Protein AF-A0A372G7B7-F1 (afdb_monomer)

InterPro domains:
  IPR000089 Biotin/lipoyl attachment [PF00364] (265-323)
  IPR000089 Biotin/lipoyl attachment [PS50968] (247-324)
  IPR001882 Biotin-binding site [PS00188] (280-297)
  IPR005479 Carbamoyl phosphate synthase, ATP-binding domain [PF02786] (70-183)
  IPR005481 Biotin carboxylase-like, N-terminal domain [PF00289] (1-65)
  IPR011053 Single hybrid motif [SSF51230] (249-323)
  IPR011054 Rudiment single hybrid motif [SSF51246] (176-224)
  IPR011761 ATP-grasp fold [PS50975] (75-271)
  IPR011764 Biotin carboxylation domain [PS50979] (1-228)
  IPR016185 Pre-ATP-grasp domain superfamily [SSF52440] (1-68)
  IPR050856 Biotin-dependent Carboxylase Complex [PTHR18866] (1-176)

pLDDT: mean 81.33, std 15.94, range [33.28, 98.0]

Nearest PDB structures (foldseek):
  2vpq-assembly1_A  TM=9.465E-01  e=2.629E-13  Staphylococcus aureus
  7kct-assembly1_B  TM=9.393E-01  e=2.629E-13  Hydrogenobacter thermophilus
  3ouu-assembly1_A  TM=9.687E-01  e=1.146E-11  Campylobacter jejuni subsp. jejuni NCTC 11168 = ATCC 700819
  8rth-assembly1_A  TM=3.395E-01  e=1.858E-16  Trypanosoma brucei
  8jak-assembly1_F  TM=3.797E-01  e=2.635E-14  Homo sapiens

Sequence (324 aa):
MADEAYALGGAAPADTYLDIGRLLKAAADAGAVHPGYGFLSESAEFAWAVIDQGLLWIGPPPSAIEMLGDKVRARHIAREQGAPLAPGTAAPVPGAAEATAFGREHGPPVAIKAAYGGGGRGLKVARSLDEIPARFESAVREAEAAFGRGECFVERYLDRPRHVETQCLADRHGNVTRETALQRARRALAEFEIAGVATVLPFHRAIVTDPAPTARRSVTAEVDGKRVEVVLHTSADPAPARPRPRRAEPRQTNGDALLYPLQSTVVKVLAEEGATVAAGDTIVVVEAMKMEQPLTAHKPGTISALNAHPGRPVTPGTQICLIQ

Foldseek 3Di:
DDPDDDDLDDDDCVSRLQDLVSVCVVCLVPQADENDDPRCLLPLPSQVVCVVSVHHYDHPHSVVSVQVQQVLSVVVVCVVVVHDDFDKDSFFDPALVVQLVSCVVPPDFKWKADRHDDWQWLIFTDGHSVCSRVRLVVSQVRCCVPPVGRGIIMGHDDPDDDDDDADADDDPPPPGDPVVSLVVQLVCLVPDDDPDFDDCSVVSNCVSPPPQVPDFDWDFDADPNDTDTDTDRDDPDDDPDDDDDDHDDDWDDDVQFTFDAAKWFWAFADDDQQDWFAFFQFGTWTDGRNDTDTRTHNHTAGFHDAPDDGGDIHHGGDGRTGGD

Structure (mmCIF, N/CA/C/O backbone):
data_AF-A0A372G7B7-F1
#
_entry.id   AF-A0A372G7B7-F1
#
loop_
_atom_site.group_PDB
_atom_site.id
_atom_site.type_symbol
_atom_site.label_atom_id
_atom_site.label_alt_id
_atom_site.label_comp_id
_atom_site.label_asym_id
_atom_site.label_entity_id
_atom_site.label_seq_id
_atom_site.pdbx_PDB_ins_code
_atom_site.Cartn_x
_atom_site.Cartn_y
_atom_site.Cartn_z
_atom_site.occupancy
_atom_site.B_iso_or_equiv
_atom_site.auth_seq_id
_atom_site.auth_comp_id
_atom_site.auth_asym_id
_atom_site.auth_atom_id
_atom_site.pdbx_PDB_model_num
ATOM 1 N N . MET A 1 1 ? -6.936 17.169 18.135 1.00 62.41 1 MET A N 1
ATOM 2 C CA . MET A 1 1 ? -6.105 16.583 19.210 1.00 62.41 1 MET A CA 1
ATOM 3 C C . MET A 1 1 ? -6.991 15.666 20.034 1.00 62.41 1 MET A C 1
ATOM 5 O O . MET A 1 1 ? -8.199 15.835 19.941 1.00 62.41 1 MET A O 1
ATOM 9 N N . ALA A 1 2 ? -6.415 14.685 20.730 1.00 87.94 2 ALA A N 1
ATOM 10 C CA . ALA A 1 2 ? -7.172 13.740 21.552 1.00 87.94 2 ALA A CA 1
ATOM 11 C C . ALA A 1 2 ? -7.513 14.346 22.922 1.00 87.94 2 ALA A C 1
ATOM 13 O O . ALA A 1 2 ? -6.770 15.203 23.401 1.00 87.94 2 ALA A O 1
ATOM 14 N N . ASP A 1 3 ? -8.605 13.884 23.528 1.00 93.25 3 ASP A N 1
ATOM 15 C CA . ASP A 1 3 ? -9.010 14.267 24.887 1.00 93.25 3 ASP A CA 1
ATOM 16 C C . ASP A 1 3 ? -8.121 13.604 25.948 1.00 93.25 3 ASP A C 1
ATOM 18 O O . ASP A 1 3 ? -7.754 14.223 26.945 1.00 93.25 3 ASP A O 1
ATOM 22 N N . GLU A 1 4 ? -7.706 12.364 25.683 1.00 93.69 4 GLU A N 1
ATOM 23 C CA . GLU A 1 4 ? -6.809 11.584 26.529 1.00 93.69 4 GLU A CA 1
ATOM 24 C C . GLU A 1 4 ? -5.689 10.951 25.697 1.00 93.69 4 GLU A C 1
ATOM 26 O O . GLU A 1 4 ? -5.855 10.645 24.512 1.00 93.69 4 GLU A O 1
ATOM 31 N N . ALA A 1 5 ? -4.524 10.760 26.318 1.00 93.94 5 ALA A N 1
ATOM 32 C CA . ALA A 1 5 ? -3.351 10.188 25.671 1.00 93.94 5 ALA A CA 1
ATOM 33 C C . ALA A 1 5 ? -2.640 9.207 26.605 1.00 93.94 5 ALA A C 1
ATOM 35 O O . ALA A 1 5 ? -2.317 9.531 27.748 1.00 93.94 5 ALA A O 1
ATOM 36 N N . TYR A 1 6 ? -2.346 8.021 26.078 1.00 93.44 6 TYR A N 1
ATOM 37 C CA . TYR A 1 6 ? -1.758 6.912 26.817 1.00 93.44 6 TYR A CA 1
ATOM 38 C C . TYR A 1 6 ? -0.390 6.574 26.229 1.00 93.44 6 TYR A C 1
ATOM 40 O O . TYR A 1 6 ? -0.250 6.335 25.029 1.00 93.44 6 TYR A O 1
ATOM 48 N N . ALA A 1 7 ? 0.641 6.553 27.072 1.00 94.38 7 ALA A N 1
ATOM 49 C CA . ALA A 1 7 ? 1.976 6.154 26.649 1.00 94.38 7 ALA A CA 1
ATOM 50 C C . ALA A 1 7 ? 2.055 4.624 26.510 1.00 94.38 7 ALA A C 1
ATOM 52 O O . ALA A 1 7 ? 1.850 3.899 27.480 1.00 94.38 7 ALA A O 1
ATOM 53 N N . LEU A 1 8 ? 2.413 4.131 25.319 1.00 92.69 8 LEU A N 1
ATOM 54 C CA . LEU A 1 8 ? 2.578 2.690 25.062 1.00 92.69 8 LEU A CA 1
ATOM 55 C C . LEU A 1 8 ? 3.874 2.116 25.664 1.00 92.69 8 LEU A C 1
ATOM 57 O O . LEU A 1 8 ? 3.968 0.909 25.876 1.00 92.69 8 LEU A O 1
ATOM 61 N N . GLY A 1 9 ? 4.850 2.987 25.951 1.00 87.75 9 GLY A N 1
ATOM 62 C CA . GLY A 1 9 ? 6.161 2.654 26.512 1.00 87.75 9 GLY A CA 1
ATOM 63 C C . GLY A 1 9 ? 7.088 1.976 25.499 1.00 87.75 9 GLY A C 1
ATOM 64 O O . GLY A 1 9 ? 6.855 0.852 25.094 1.00 87.75 9 GLY A O 1
ATOM 65 N N . GLY A 1 10 ? 8.176 2.625 25.100 1.00 89.81 10 GLY A N 1
ATOM 66 C CA . GLY A 1 10 ? 9.099 2.092 24.092 1.00 89.81 10 GLY A CA 1
ATOM 67 C C . GLY A 1 10 ? 9.509 3.164 23.092 1.00 89.81 10 GLY A C 1
ATOM 68 O O . GLY A 1 10 ? 8.969 4.269 23.103 1.00 89.81 10 GLY A O 1
ATOM 69 N N . ALA A 1 11 ? 10.491 2.840 22.253 1.00 84.06 11 ALA A N 1
ATOM 70 C CA . ALA A 1 11 ? 11.059 3.781 21.286 1.00 84.06 11 ALA A CA 1
ATOM 71 C C . ALA A 1 11 ? 10.914 3.317 19.830 1.00 84.06 11 ALA A C 1
ATOM 73 O O . ALA A 1 11 ? 10.918 4.148 18.923 1.00 84.06 11 ALA A O 1
ATOM 74 N N . ALA A 1 12 ? 10.774 2.009 19.592 1.00 77.88 12 ALA A N 1
ATOM 75 C CA . ALA A 1 12 ? 10.622 1.450 18.256 1.00 77.88 12 ALA A CA 1
ATOM 76 C C . ALA A 1 12 ? 9.144 1.163 17.929 1.00 77.88 12 ALA A C 1
ATOM 78 O O . ALA A 1 12 ? 8.371 0.826 18.830 1.00 77.88 12 ALA A O 1
ATOM 79 N N . PRO A 1 13 ? 8.737 1.217 16.644 1.00 79.56 13 PRO A N 1
ATOM 80 C CA . PRO A 1 13 ? 7.398 0.811 16.217 1.00 79.56 13 PRO A CA 1
ATOM 81 C C . PRO A 1 13 ? 7.007 -0.599 16.668 1.00 79.56 13 PRO A C 1
ATOM 83 O O . PRO A 1 13 ? 5.870 -0.798 17.080 1.00 79.56 13 PRO A O 1
ATOM 86 N N . ALA A 1 14 ? 7.955 -1.544 16.635 1.00 80.50 14 ALA A N 1
ATOM 87 C CA . ALA A 1 14 ? 7.752 -2.935 17.049 1.00 80.50 14 ALA A CA 1
ATOM 88 C C . ALA A 1 14 ? 7.284 -3.061 18.507 1.00 80.50 14 ALA A C 1
ATOM 90 O O . ALA A 1 14 ? 6.412 -3.869 18.795 1.00 80.50 14 ALA A O 1
ATOM 91 N N . ASP A 1 15 ? 7.807 -2.211 19.395 1.00 86.19 15 ASP A N 1
ATOM 92 C CA . ASP A 1 15 ? 7.473 -2.216 20.824 1.00 86.19 15 ASP A CA 1
ATOM 93 C C . ASP A 1 15 ? 6.301 -1.276 21.163 1.00 86.19 15 ASP A C 1
ATOM 95 O O . ASP A 1 15 ? 5.966 -1.095 22.335 1.00 86.19 15 ASP A O 1
ATOM 99 N N . THR A 1 16 ? 5.725 -0.603 20.157 1.00 91.69 16 THR A N 1
ATOM 100 C CA . THR A 1 16 ? 4.694 0.432 20.331 1.00 91.69 16 THR A CA 1
ATOM 101 C C . THR A 1 16 ? 3.526 0.234 19.360 1.00 91.69 16 THR A C 1
ATOM 103 O O . THR A 1 16 ? 2.632 -0.557 19.629 1.00 91.69 16 THR A O 1
ATOM 106 N N . TYR A 1 17 ? 3.508 0.939 18.228 1.00 90.25 17 TYR A N 1
ATOM 107 C CA . TYR A 1 17 ? 2.380 0.991 17.290 1.00 90.25 17 TYR A CA 1
ATOM 108 C C . TYR A 1 17 ? 2.172 -0.285 16.455 1.00 90.25 17 TYR A C 1
ATOM 110 O O . TYR A 1 17 ? 1.191 -0.372 15.719 1.00 90.25 17 TYR A O 1
ATOM 118 N N . LEU A 1 18 ? 3.084 -1.257 16.535 1.00 88.88 18 LEU A N 1
ATOM 119 C CA . LEU A 1 18 ? 2.937 -2.592 15.942 1.00 88.88 18 LEU A CA 1
ATOM 120 C C . LEU A 1 18 ? 2.625 -3.676 16.988 1.00 88.88 18 LEU A C 1
ATOM 122 O O . LEU A 1 18 ? 2.435 -4.830 16.613 1.00 88.88 18 LEU A O 1
ATOM 126 N N . ASP A 1 19 ? 2.547 -3.322 18.273 1.00 93.62 19 ASP A N 1
ATOM 127 C CA . ASP A 1 19 ? 2.210 -4.247 19.356 1.00 93.62 19 ASP A CA 1
ATOM 128 C C . ASP A 1 19 ? 0.695 -4.220 19.608 1.00 93.62 19 ASP A C 1
ATOM 130 O O . ASP A 1 19 ? 0.152 -3.296 20.223 1.00 93.62 19 ASP A O 1
ATOM 134 N N . ILE A 1 20 ? 0.006 -5.256 19.119 1.00 97.12 20 ILE A N 1
ATOM 135 C CA . ILE A 1 20 ? -1.447 -5.417 19.269 1.00 97.12 20 ILE A CA 1
ATOM 136 C C . ILE A 1 20 ? -1.849 -5.381 20.749 1.00 97.12 20 ILE A C 1
ATOM 138 O O . ILE A 1 20 ? -2.772 -4.657 21.116 1.00 97.12 20 ILE A O 1
ATOM 142 N N . GLY A 1 21 ? -1.149 -6.116 21.615 1.00 96.00 21 GLY A N 1
ATOM 143 C CA . GLY A 1 21 ? -1.519 -6.247 23.024 1.00 96.00 21 GLY A CA 1
ATOM 144 C C . GLY A 1 21 ? -1.467 -4.915 23.769 1.00 96.00 21 GLY A C 1
ATOM 145 O O . GLY A 1 21 ? -2.366 -4.599 24.551 1.00 96.00 21 GLY A O 1
ATOM 146 N N . ARG A 1 22 ? -0.452 -4.090 23.498 1.00 96.12 22 ARG A N 1
ATOM 147 C CA . ARG A 1 22 ? -0.343 -2.749 24.092 1.00 96.12 22 ARG A CA 1
ATOM 148 C C . ARG A 1 22 ? -1.419 -1.802 23.594 1.00 96.12 22 ARG A C 1
ATOM 150 O O . ARG A 1 22 ? -1.969 -1.054 24.400 1.00 96.12 22 ARG A O 1
ATOM 157 N N . LEU A 1 23 ? -1.728 -1.840 22.300 1.00 96.88 23 LEU A N 1
ATOM 158 C CA . LEU A 1 23 ? -2.789 -1.015 21.727 1.00 96.88 23 LEU A CA 1
ATOM 159 C C . LEU A 1 23 ? -4.155 -1.380 22.315 1.00 96.88 23 LEU A C 1
ATOM 161 O O . LEU A 1 23 ? -4.893 -0.491 22.724 1.00 96.88 23 LEU A O 1
ATOM 165 N N . LEU A 1 24 ? -4.454 -2.673 22.447 1.00 96.94 24 LEU A N 1
ATOM 166 C CA . LEU A 1 24 ? -5.686 -3.165 23.070 1.00 96.94 24 LEU A CA 1
ATOM 167 C C . LEU A 1 24 ? -5.773 -2.833 24.563 1.00 96.94 24 LEU A C 1
ATOM 169 O O . LEU A 1 24 ? -6.846 -2.512 25.071 1.00 96.94 24 LEU A O 1
ATOM 173 N N . LYS A 1 25 ? -4.641 -2.850 25.275 1.00 96.12 25 LYS A N 1
ATOM 174 C CA . LYS A 1 25 ? -4.582 -2.392 26.668 1.00 96.12 25 LYS A CA 1
ATOM 175 C C . LYS A 1 25 ? -4.865 -0.893 26.784 1.00 96.12 25 LYS A C 1
ATOM 177 O O . LYS A 1 25 ? -5.580 -0.487 27.691 1.00 96.12 25 LYS A O 1
ATOM 182 N N . ALA A 1 26 ? -4.311 -0.078 25.886 1.00 95.50 26 ALA A N 1
ATOM 183 C CA . ALA A 1 26 ? -4.566 1.362 25.856 1.00 95.50 26 ALA A CA 1
ATOM 184 C C . ALA A 1 26 ? -6.004 1.699 25.418 1.00 95.50 26 ALA A C 1
ATOM 186 O O . ALA A 1 26 ? -6.534 2.729 25.814 1.00 95.50 26 ALA A O 1
ATOM 187 N N . ALA A 1 27 ? -6.635 0.830 24.626 1.00 95.50 27 ALA A N 1
ATOM 188 C CA . ALA A 1 27 ? -8.005 0.986 24.145 1.00 95.50 27 ALA A CA 1
ATOM 189 C C . ALA A 1 27 ? -9.064 0.329 25.051 1.00 95.50 27 ALA A C 1
ATOM 191 O O . ALA A 1 27 ? -10.225 0.273 24.657 1.00 95.50 27 ALA A O 1
ATOM 192 N N . ALA A 1 28 ? -8.691 -0.169 26.237 1.00 93.12 28 ALA A N 1
ATOM 193 C CA . ALA A 1 28 ? -9.572 -0.972 27.090 1.00 93.12 28 ALA A CA 1
ATOM 194 C C . ALA A 1 28 ? -10.894 -0.268 27.450 1.00 93.12 28 ALA A C 1
ATOM 196 O O . ALA A 1 28 ? -11.936 -0.918 27.475 1.00 93.12 28 ALA A O 1
ATOM 197 N N . ASP A 1 29 ? -10.848 1.050 27.662 1.00 91.94 29 ASP A N 1
ATOM 198 C CA . ASP A 1 29 ? -12.015 1.872 28.009 1.00 91.94 29 ASP A CA 1
ATOM 199 C C . ASP A 1 29 ? -12.608 2.622 26.795 1.00 91.94 29 ASP A C 1
ATOM 201 O O . ASP A 1 29 ? -13.497 3.463 26.937 1.00 91.94 29 ASP A O 1
ATOM 205 N N . ALA A 1 30 ? -12.120 2.346 25.580 1.00 93.50 30 ALA A N 1
ATOM 206 C CA . ALA A 1 30 ? -12.613 2.982 24.363 1.00 93.50 30 ALA A CA 1
ATOM 207 C C . ALA A 1 30 ? -13.909 2.322 23.859 1.00 93.50 30 ALA A C 1
ATOM 209 O O . ALA A 1 30 ? -14.196 1.162 24.129 1.00 93.50 30 ALA A O 1
ATOM 210 N N . GLY A 1 31 ? -14.689 3.045 23.050 1.00 92.56 31 GLY A N 1
ATOM 211 C CA . GLY A 1 31 ? -15.822 2.454 22.320 1.00 92.56 31 GLY A CA 1
ATOM 212 C C . GLY A 1 31 ? -15.437 1.859 20.959 1.00 92.56 31 GLY A C 1
ATOM 213 O O . GLY A 1 31 ? -16.159 1.028 20.407 1.00 92.56 31 GLY A O 1
ATOM 214 N N . ALA A 1 32 ? -14.319 2.310 20.384 1.00 95.00 32 ALA A N 1
ATOM 215 C CA . ALA A 1 32 ? -13.897 1.958 19.035 1.00 95.00 32 ALA A CA 1
ATOM 216 C C . ALA A 1 32 ? -12.390 2.156 18.833 1.00 95.00 32 ALA A C 1
ATOM 218 O O . ALA A 1 32 ? -11.774 2.994 19.491 1.00 95.00 32 ALA A O 1
ATOM 219 N N . VAL A 1 33 ? -11.825 1.452 17.851 1.00 97.19 33 VAL A N 1
ATOM 220 C CA . VAL A 1 33 ? -10.443 1.623 17.389 1.00 97.19 33 VAL A CA 1
ATOM 221 C C . VAL A 1 33 ? -10.449 2.033 15.920 1.00 97.19 33 VAL A C 1
ATOM 223 O O . VAL A 1 33 ? -10.979 1.324 15.064 1.00 97.19 33 VAL A O 1
ATOM 226 N N . HIS A 1 34 ? -9.828 3.177 15.626 1.00 96.88 34 HIS A N 1
ATOM 227 C CA . HIS A 1 34 ? -9.539 3.628 14.267 1.00 96.88 34 HIS A CA 1
ATOM 228 C C . HIS A 1 34 ? -8.042 3.446 13.989 1.00 96.88 34 HIS A C 1
ATOM 230 O O . HIS A 1 34 ? -7.231 4.124 14.620 1.00 96.88 34 HIS A O 1
ATOM 236 N N . PRO A 1 35 ? -7.633 2.594 13.035 1.00 93.44 35 PRO A N 1
ATOM 237 C CA . PRO A 1 35 ? -6.217 2.287 12.841 1.00 93.44 35 PRO A CA 1
ATOM 238 C C . PRO A 1 35 ? -5.461 3.348 12.028 1.00 93.44 35 PRO A C 1
ATOM 240 O O . PRO A 1 35 ? -4.236 3.330 11.966 1.00 93.44 35 PRO A O 1
ATOM 243 N N . GLY A 1 36 ? -6.179 4.258 11.365 1.00 91.19 36 GLY A N 1
ATOM 244 C CA . GLY A 1 36 ? -5.565 5.251 10.488 1.00 91.19 36 GLY A CA 1
ATOM 245 C C . GLY A 1 36 ? -5.013 4.584 9.230 1.00 91.19 36 GLY A C 1
ATOM 246 O O . GLY A 1 36 ? -5.730 3.838 8.568 1.00 91.19 36 GLY A O 1
ATOM 247 N N . TYR A 1 37 ? -3.753 4.865 8.906 1.00 84.06 37 TYR A N 1
ATOM 248 C CA . TYR A 1 37 ? -3.023 4.275 7.784 1.00 84.06 37 TYR A CA 1
ATOM 249 C C . TYR A 1 37 ? -1.619 3.840 8.228 1.00 84.06 37 TYR A C 1
ATOM 251 O O . TYR A 1 37 ? -1.065 4.376 9.189 1.00 84.06 37 TYR A O 1
ATOM 259 N N . GLY A 1 38 ? -1.016 2.891 7.507 1.00 81.94 38 GLY A N 1
ATOM 260 C CA . GLY A 1 38 ? 0.247 2.272 7.924 1.00 81.94 38 GLY A CA 1
ATOM 261 C C . GLY A 1 38 ? 0.087 1.415 9.186 1.00 81.94 38 GLY A C 1
ATOM 262 O O . GLY A 1 38 ? -1.034 1.094 9.585 1.00 81.94 38 GLY A O 1
ATOM 263 N N . PHE A 1 39 ? 1.203 1.021 9.803 1.00 89.88 39 PHE A N 1
ATOM 264 C CA . PHE A 1 39 ? 1.226 0.157 10.992 1.00 89.88 39 PHE A CA 1
ATOM 265 C C . PHE A 1 39 ? 0.314 -1.075 10.845 1.00 89.88 39 PHE A C 1
ATOM 267 O O . PHE A 1 39 ? 0.527 -1.889 9.950 1.00 89.88 39 PHE A O 1
ATOM 274 N N . LEU A 1 40 ? -0.711 -1.189 11.692 1.00 90.31 40 LEU A N 1
ATOM 275 C CA . LEU A 1 40 ? -1.649 -2.309 11.735 1.00 90.31 40 LEU A CA 1
ATOM 276 C C . LEU A 1 40 ? -2.972 -2.038 10.994 1.00 90.31 40 LEU A C 1
ATOM 278 O O . LEU A 1 40 ? -3.907 -2.822 11.115 1.00 90.31 40 LEU A O 1
ATOM 282 N N . SER A 1 41 ? -3.081 -0.955 10.216 1.00 90.62 41 SER A N 1
ATOM 283 C CA . SER A 1 41 ? -4.318 -0.617 9.478 1.00 90.62 41 SER A CA 1
ATOM 284 C C . SER A 1 41 ? -4.742 -1.641 8.429 1.00 90.62 41 SER A C 1
ATOM 286 O O . SER A 1 41 ? -5.931 -1.768 8.148 1.00 90.62 41 SER A O 1
ATOM 288 N N . GLU A 1 42 ? -3.792 -2.413 7.905 1.00 89.19 42 GLU A N 1
ATOM 289 C CA . GLU A 1 42 ? -4.037 -3.520 6.977 1.00 89.19 42 GLU A CA 1
ATOM 290 C C . GLU A 1 42 ? -3.823 -4.891 7.655 1.00 89.19 42 GLU A C 1
ATOM 292 O O . GLU A 1 42 ? -3.634 -5.899 6.979 1.00 89.19 42 GLU A O 1
ATOM 297 N N . SER A 1 43 ? -3.845 -4.950 8.996 1.00 91.44 43 SER A N 1
ATOM 298 C CA . SER A 1 43 ? -3.727 -6.201 9.755 1.00 91.44 43 SER A CA 1
ATOM 299 C C . SER A 1 43 ? -5.104 -6.775 10.090 1.00 91.44 43 SER A C 1
ATOM 301 O O . SER A 1 43 ? -5.828 -6.252 10.940 1.00 91.44 43 SER A O 1
ATOM 303 N N . ALA A 1 44 ? -5.455 -7.889 9.441 1.00 94.12 44 ALA A N 1
ATOM 304 C CA . ALA A 1 44 ? -6.670 -8.636 9.764 1.00 94.12 44 ALA A CA 1
ATOM 305 C C . ALA A 1 44 ? -6.627 -9.200 11.196 1.00 94.12 44 ALA A C 1
ATOM 307 O O . ALA A 1 44 ? -7.650 -9.210 11.873 1.00 94.12 44 ALA A O 1
ATOM 308 N N . GLU A 1 45 ? -5.447 -9.613 11.668 1.00 96.00 45 GLU A N 1
ATOM 309 C CA . GLU A 1 45 ? -5.225 -10.088 13.040 1.00 96.00 45 GLU A CA 1
ATOM 310 C C . GLU A 1 45 ? -5.567 -9.006 14.068 1.00 96.00 45 GLU A C 1
ATOM 312 O O . GLU A 1 45 ? -6.298 -9.264 15.020 1.00 96.00 45 GLU A O 1
ATOM 317 N N . PHE A 1 46 ? -5.109 -7.770 13.846 1.00 97.31 46 PHE A N 1
ATOM 318 C CA . PHE A 1 46 ? -5.429 -6.666 14.745 1.00 97.31 46 PHE A CA 1
ATOM 319 C C . PHE A 1 46 ? -6.922 -6.337 14.730 1.00 97.31 46 PHE A C 1
ATOM 321 O O . PHE A 1 46 ? -7.525 -6.160 15.786 1.00 97.31 46 PHE A O 1
ATOM 328 N N . ALA A 1 47 ? -7.533 -6.301 13.543 1.00 97.75 47 ALA A N 1
ATOM 329 C CA . ALA A 1 47 ? -8.962 -6.055 13.409 1.00 97.75 47 ALA A CA 1
ATOM 330 C C . ALA A 1 47 ? -9.801 -7.121 14.142 1.00 97.75 47 ALA A C 1
ATOM 332 O O . ALA A 1 47 ? -10.765 -6.767 14.820 1.00 97.75 47 ALA A O 1
ATOM 333 N N . TRP A 1 48 ? -9.418 -8.403 14.057 1.00 98.00 48 TRP A N 1
ATOM 334 C CA . TRP A 1 48 ? -10.032 -9.473 14.850 1.00 98.00 48 TRP A CA 1
ATOM 335 C C . TRP A 1 48 ? -9.847 -9.249 16.345 1.00 98.00 48 TRP A C 1
ATOM 337 O O . TRP A 1 48 ? -10.828 -9.254 17.076 1.00 98.00 48 TRP A O 1
ATOM 347 N N . ALA A 1 49 ? -8.625 -8.964 16.790 1.00 98.00 49 ALA A N 1
ATOM 348 C CA . ALA A 1 49 ? -8.330 -8.796 18.207 1.00 98.00 49 ALA A CA 1
ATOM 349 C C . ALA A 1 49 ? -9.098 -7.615 18.844 1.00 98.00 49 ALA A C 1
ATOM 351 O O . ALA A 1 49 ? -9.561 -7.719 19.978 1.00 98.00 49 ALA A O 1
ATOM 352 N N . VAL A 1 50 ? -9.304 -6.519 18.100 1.00 98.00 50 VAL A N 1
ATOM 353 C CA . VAL A 1 50 ? -10.180 -5.401 18.506 1.00 98.00 50 VAL A CA 1
ATOM 354 C C . VAL A 1 50 ? -11.627 -5.874 18.687 1.00 98.00 50 VAL A C 1
ATOM 356 O O . VAL A 1 50 ? -12.251 -5.581 19.707 1.00 98.00 50 VAL A O 1
ATOM 359 N N . ILE A 1 51 ? -12.163 -6.609 17.706 1.00 97.31 51 ILE A N 1
ATOM 360 C CA . ILE A 1 51 ? -13.547 -7.109 17.728 1.00 97.31 51 ILE A CA 1
ATOM 361 C C . ILE A 1 51 ? -13.748 -8.120 18.864 1.00 97.31 51 ILE A C 1
ATOM 363 O O . ILE A 1 51 ? -14.757 -8.052 19.564 1.00 97.31 51 ILE A O 1
ATOM 367 N N . ASP A 1 52 ? -12.785 -9.013 19.083 1.00 97.44 52 ASP A N 1
ATOM 368 C CA . ASP A 1 52 ? -12.822 -10.037 20.131 1.00 97.44 52 ASP A CA 1
ATOM 369 C C . ASP A 1 52 ? -12.778 -9.427 21.541 1.00 97.44 52 ASP A C 1
ATOM 371 O O . ASP A 1 52 ? -13.338 -9.989 22.482 1.00 97.44 52 ASP A O 1
ATOM 375 N N . GLN A 1 53 ? -12.183 -8.238 21.691 1.00 96.56 53 GLN A N 1
ATOM 376 C CA . GLN A 1 53 ? -12.228 -7.451 22.928 1.00 96.56 53 GLN A CA 1
ATOM 377 C C . GLN A 1 53 ? -13.559 -6.691 23.112 1.00 96.56 53 GLN A C 1
ATOM 379 O O . GLN A 1 53 ? -13.749 -5.997 24.108 1.00 96.56 53 GLN A O 1
ATOM 384 N N . GLY A 1 54 ? -14.499 -6.811 22.169 1.00 96.56 54 GLY A N 1
ATOM 385 C CA . GLY A 1 54 ? -15.799 -6.137 22.204 1.00 96.56 54 GLY A CA 1
ATOM 386 C C . GLY A 1 54 ? -15.771 -4.682 21.727 1.00 96.56 54 GLY A C 1
ATOM 387 O O . GLY A 1 54 ? -16.777 -3.984 21.849 1.00 96.56 54 GLY A O 1
ATOM 388 N N . LEU A 1 55 ? -14.649 -4.220 21.168 1.00 97.00 55 LEU A N 1
ATOM 389 C CA . LEU A 1 55 ? -14.492 -2.862 20.656 1.00 97.00 55 LEU A CA 1
ATOM 390 C C . LEU A 1 55 ? -14.975 -2.765 19.201 1.00 97.00 55 LEU A C 1
ATOM 392 O O . LEU A 1 55 ? -14.853 -3.702 18.406 1.00 97.00 55 LEU A O 1
ATOM 396 N N . LEU A 1 56 ? -15.487 -1.597 18.801 1.00 95.69 56 LEU A N 1
ATOM 397 C CA . LEU A 1 56 ? -15.833 -1.359 17.400 1.00 95.69 56 LEU A CA 1
ATOM 398 C C . LEU A 1 56 ? -14.570 -1.135 16.554 1.00 95.69 56 LEU A C 1
ATOM 400 O O . LEU A 1 56 ? -13.873 -0.135 16.706 1.00 95.69 56 LEU A O 1
ATOM 404 N N . TRP A 1 57 ? -14.322 -2.011 15.584 1.00 96.69 57 TRP A N 1
ATOM 405 C CA . TRP A 1 57 ? -13.324 -1.767 14.542 1.00 96.69 57 TRP A CA 1
ATOM 406 C C . TRP A 1 57 ? -13.827 -0.751 13.505 1.00 96.69 57 TRP A C 1
ATOM 408 O O . TRP A 1 57 ? -14.860 -0.971 12.860 1.00 96.69 57 TRP A O 1
ATOM 418 N N . ILE A 1 58 ? -13.087 0.347 13.316 1.00 93.69 58 ILE A N 1
ATOM 419 C CA . ILE A 1 58 ? -13.364 1.349 12.279 1.00 93.69 58 ILE A CA 1
ATOM 420 C C . ILE A 1 58 ? -12.502 1.048 11.052 1.00 93.69 58 ILE A C 1
ATOM 422 O O . ILE A 1 58 ? -11.403 1.571 10.878 1.00 93.69 58 ILE A O 1
ATOM 426 N N . GLY A 1 59 ? -13.029 0.190 10.187 1.00 91.31 59 GLY A N 1
ATOM 427 C CA . GLY A 1 59 ? -12.393 -0.216 8.944 1.00 91.31 59 GLY A CA 1
ATOM 428 C C . GLY A 1 59 ? -13.237 -1.251 8.197 1.00 91.31 59 GLY A C 1
ATOM 429 O O . GLY A 1 59 ? -14.356 -1.564 8.619 1.00 91.31 59 GLY A O 1
ATOM 430 N N . PRO A 1 60 ? -12.731 -1.792 7.077 1.00 91.38 60 PRO A N 1
ATOM 431 C CA . PRO A 1 60 ? -13.357 -2.937 6.427 1.00 91.38 60 PRO A CA 1
ATOM 432 C C . PRO A 1 60 ? -13.348 -4.163 7.360 1.00 91.38 60 PRO A C 1
ATOM 434 O O . PRO A 1 60 ? -12.526 -4.229 8.279 1.00 91.38 60 PRO A O 1
ATOM 437 N N . PRO A 1 61 ? -14.242 -5.147 7.142 1.00 92.56 61 PRO A N 1
ATOM 438 C CA . PRO A 1 61 ? -14.246 -6.365 7.945 1.00 92.56 61 PRO A CA 1
ATOM 439 C C . PRO A 1 61 ? -12.900 -7.106 7.821 1.00 92.56 61 PRO A C 1
ATOM 441 O O . PRO A 1 61 ? -12.306 -7.078 6.738 1.00 92.56 61 PRO A O 1
ATOM 444 N N . PRO A 1 62 ? -12.432 -7.810 8.873 1.00 95.25 62 PRO A N 1
ATOM 445 C CA . PRO A 1 62 ? -11.134 -8.495 8.857 1.00 95.25 62 PRO A CA 1
ATOM 446 C C . PRO A 1 62 ? -10.949 -9.444 7.665 1.00 95.25 62 PRO A C 1
ATOM 448 O O . PRO A 1 62 ? -9.879 -9.491 7.063 1.00 95.25 62 PRO A O 1
ATOM 451 N N . SER A 1 63 ? -12.015 -10.136 7.253 1.00 92.69 63 SER A N 1
ATOM 452 C CA . SER A 1 63 ? -12.008 -11.008 6.074 1.00 92.69 63 SER A CA 1
ATOM 453 C C . SER A 1 63 ? -11.715 -10.259 4.771 1.00 92.69 63 SER A C 1
ATOM 455 O O . SER A 1 63 ? -11.014 -10.782 3.910 1.00 92.69 63 SER A O 1
ATOM 457 N N . ALA A 1 64 ? -12.195 -9.022 4.616 1.00 90.31 64 ALA A N 1
ATOM 458 C CA . ALA A 1 64 ? -11.878 -8.201 3.450 1.00 90.31 64 ALA A CA 1
ATOM 459 C C . ALA A 1 64 ? -10.419 -7.723 3.472 1.00 90.31 64 ALA A C 1
ATOM 461 O O . ALA A 1 64 ? -9.787 -7.689 2.417 1.00 90.31 64 ALA A O 1
ATOM 462 N N . ILE A 1 65 ? -9.880 -7.399 4.656 1.00 91.75 65 ILE A N 1
ATOM 463 C CA . ILE A 1 65 ? -8.461 -7.052 4.831 1.00 91.75 65 ILE A CA 1
ATOM 464 C C . ILE A 1 65 ? -7.585 -8.229 4.392 1.00 91.75 65 ILE A C 1
ATOM 466 O O . ILE A 1 65 ? -6.705 -8.062 3.554 1.00 91.75 65 ILE A O 1
ATOM 470 N N . GLU A 1 66 ? -7.875 -9.434 4.883 1.00 88.94 66 GLU A N 1
ATOM 471 C CA . GLU A 1 66 ? -7.143 -10.648 4.512 1.00 88.94 66 GLU A CA 1
ATOM 472 C C . GLU A 1 66 ? -7.259 -10.956 3.008 1.00 88.94 66 GLU A C 1
ATOM 474 O O . GLU A 1 66 ? -6.261 -11.235 2.341 1.00 88.94 66 GLU A O 1
ATOM 479 N N . MET A 1 67 ? -8.469 -10.866 2.445 1.00 87.38 67 MET A N 1
ATOM 480 C CA . MET A 1 67 ? -8.711 -11.129 1.023 1.00 87.38 67 MET A CA 1
ATOM 481 C C . MET A 1 67 ? -7.951 -10.178 0.093 1.00 87.38 67 MET A C 1
ATOM 483 O O . MET A 1 67 ? -7.519 -10.609 -0.977 1.00 87.38 67 MET A O 1
ATOM 487 N N . LEU A 1 68 ? -7.826 -8.902 0.469 1.00 88.19 68 LEU A N 1
ATOM 488 C CA . LEU A 1 68 ? -7.202 -7.864 -0.355 1.00 88.19 68 LEU A CA 1
ATOM 489 C C . LEU A 1 68 ? -5.720 -7.622 -0.029 1.00 88.19 68 LEU A C 1
ATOM 491 O O . LEU A 1 68 ? -5.024 -7.019 -0.847 1.00 88.19 68 LEU A O 1
ATOM 495 N N . GLY A 1 69 ? -5.227 -8.102 1.116 1.00 83.19 69 GLY A N 1
ATOM 496 C CA . GLY A 1 69 ? -3.815 -8.019 1.502 1.00 83.19 69 GLY A CA 1
ATOM 497 C C . GLY A 1 69 ? -2.895 -8.921 0.669 1.00 83.19 69 GLY A C 1
ATOM 498 O O . GLY A 1 69 ? -1.714 -8.617 0.495 1.00 83.19 69 GLY A O 1
ATOM 499 N N . ASP A 1 70 ? -3.434 -10.000 0.097 1.00 83.62 70 ASP A N 1
ATOM 500 C CA . ASP A 1 70 ? -2.749 -10.829 -0.897 1.00 83.62 70 ASP A CA 1
ATOM 501 C C . ASP A 1 70 ? -3.002 -10.266 -2.305 1.00 83.62 70 ASP A C 1
ATOM 503 O O . ASP A 1 70 ? -4.124 -10.290 -2.819 1.00 83.62 70 ASP A O 1
ATOM 507 N N . LYS A 1 71 ? -1.947 -9.773 -2.965 1.00 82.62 71 LYS A N 1
ATOM 508 C CA . LYS A 1 71 ? -2.074 -9.126 -4.283 1.00 82.62 71 LYS A CA 1
ATOM 509 C C . LYS A 1 71 ? -2.535 -10.089 -5.371 1.00 82.62 71 LYS A C 1
ATOM 511 O O . LYS A 1 71 ? -3.203 -9.666 -6.314 1.00 82.62 71 LYS A O 1
ATOM 516 N N . VAL A 1 72 ? -2.181 -11.366 -5.267 1.00 84.50 72 VAL A N 1
ATOM 517 C CA . VAL A 1 72 ? -2.583 -12.388 -6.236 1.00 84.50 72 VAL A CA 1
ATOM 518 C C . VAL A 1 72 ? -4.065 -12.692 -6.057 1.00 84.50 72 VAL A C 1
ATOM 520 O O . VAL A 1 72 ? -4.825 -12.676 -7.028 1.00 84.50 72 VAL A O 1
ATOM 523 N N . ARG A 1 73 ? -4.510 -12.874 -4.809 1.00 85.12 73 ARG A N 1
ATOM 524 C CA . ARG A 1 73 ? -5.931 -13.071 -4.496 1.00 85.12 73 ARG A CA 1
ATOM 525 C C . ARG A 1 73 ? -6.774 -11.858 -4.890 1.00 85.12 73 ARG A C 1
ATOM 527 O O . ARG A 1 73 ? -7.810 -12.026 -5.530 1.00 85.12 73 ARG A O 1
ATOM 534 N N . ALA A 1 74 ? -6.301 -10.644 -4.611 1.00 87.31 74 ALA A N 1
ATOM 535 C CA . ALA A 1 74 ? -6.960 -9.405 -5.019 1.00 87.31 74 ALA A CA 1
ATOM 536 C C . ALA A 1 74 ? -7.128 -9.315 -6.547 1.00 87.31 74 ALA A C 1
ATOM 538 O O . ALA A 1 74 ? -8.190 -8.923 -7.035 1.00 87.31 74 ALA A O 1
ATOM 539 N N . ARG A 1 75 ? -6.118 -9.736 -7.324 1.00 87.19 75 ARG A N 1
ATOM 540 C CA . ARG A 1 75 ? -6.216 -9.824 -8.792 1.00 87.19 75 ARG A CA 1
ATOM 541 C C . ARG A 1 75 ? -7.235 -10.861 -9.247 1.00 87.19 75 ARG A C 1
ATOM 543 O O . ARG A 1 75 ? -7.981 -10.592 -10.187 1.00 87.19 75 ARG A O 1
ATOM 550 N N . HIS A 1 76 ? -7.295 -12.025 -8.605 1.00 86.50 76 HIS A N 1
ATOM 551 C CA . HIS A 1 76 ? -8.320 -13.023 -8.913 1.00 86.50 76 HIS A CA 1
ATOM 552 C C . HIS A 1 76 ? -9.729 -12.483 -8.690 1.00 86.50 76 HIS A C 1
ATOM 554 O O . HIS A 1 76 ? -10.533 -12.540 -9.618 1.00 86.50 76 HIS A O 1
ATOM 560 N N . ILE A 1 77 ? -9.980 -11.859 -7.537 1.00 88.00 77 ILE A N 1
ATOM 561 C CA . ILE A 1 77 ? -11.262 -11.213 -7.229 1.00 88.00 77 ILE A CA 1
ATOM 562 C C . ILE A 1 77 ? -11.588 -10.155 -8.290 1.00 88.00 77 ILE A C 1
ATOM 564 O O . ILE A 1 77 ? -12.678 -10.148 -8.854 1.00 88.00 77 ILE A O 1
ATOM 568 N N . ALA A 1 78 ? -10.633 -9.284 -8.627 1.00 86.50 78 ALA A N 1
ATOM 569 C CA . ALA A 1 78 ? -10.841 -8.253 -9.640 1.00 86.50 78 ALA A CA 1
ATOM 570 C C . ALA A 1 78 ? -11.199 -8.851 -11.014 1.00 86.50 78 ALA A C 1
ATOM 572 O O . ALA A 1 78 ? -12.109 -8.361 -11.685 1.00 86.50 78 ALA A O 1
ATOM 573 N N . ARG A 1 79 ? -10.530 -9.937 -11.419 1.00 83.31 79 ARG A N 1
ATOM 574 C CA . ARG A 1 79 ? -10.804 -10.645 -12.676 1.00 83.31 79 ARG A CA 1
ATOM 575 C C . ARG A 1 79 ? -12.189 -11.293 -12.687 1.00 83.31 79 ARG A C 1
ATOM 577 O O . ARG A 1 79 ? -12.886 -11.177 -13.690 1.00 83.31 79 ARG A O 1
ATOM 584 N N . GLU A 1 80 ? -12.597 -11.933 -11.593 1.00 85.12 80 GLU A N 1
ATOM 585 C CA . GLU A 1 80 ? -13.940 -12.513 -11.435 1.00 85.12 80 GLU A CA 1
ATOM 586 C C . GLU A 1 80 ? -15.038 -11.449 -11.548 1.00 85.12 80 GLU A C 1
ATOM 588 O O . GLU A 1 80 ? -16.089 -11.700 -12.130 1.00 85.12 80 GLU A O 1
ATOM 593 N N . GLN A 1 81 ? -14.763 -10.228 -11.080 1.00 82.44 81 GLN A N 1
ATOM 594 C CA . GLN A 1 81 ? -15.655 -9.072 -11.227 1.00 82.44 81 GLN A CA 1
ATOM 595 C C . GLN A 1 81 ? -15.534 -8.365 -12.594 1.00 82.44 81 GLN A C 1
ATOM 597 O O . GLN A 1 81 ? -16.114 -7.297 -12.806 1.00 82.44 81 GLN A O 1
ATOM 602 N N . GLY A 1 82 ? -14.777 -8.933 -13.539 1.00 78.12 82 GLY A N 1
ATOM 603 C CA . GLY A 1 82 ? -14.620 -8.408 -14.896 1.00 78.12 82 GLY A CA 1
ATOM 604 C C . GLY A 1 82 ? -13.766 -7.141 -14.996 1.00 78.12 82 GLY A C 1
ATOM 605 O O . GLY A 1 82 ? -13.901 -6.395 -15.970 1.00 78.12 82 GLY A O 1
ATOM 606 N N . ALA A 1 83 ? -12.909 -6.862 -14.009 1.00 79.25 83 ALA A N 1
ATOM 607 C CA . ALA A 1 83 ? -11.987 -5.736 -14.070 1.00 79.25 83 ALA A CA 1
ATOM 608 C C . ALA A 1 83 ? -10.911 -5.967 -15.152 1.00 79.25 83 ALA A C 1
ATOM 610 O O . ALA A 1 83 ? -10.335 -7.057 -15.225 1.00 79.25 83 ALA A O 1
ATOM 611 N N . PRO A 1 84 ? -10.595 -4.955 -15.980 1.00 78.38 84 PRO A N 1
ATOM 612 C CA . PRO A 1 84 ? -9.506 -5.051 -16.942 1.00 78.38 84 PRO A CA 1
ATOM 613 C C . PRO A 1 84 ? -8.167 -4.988 -16.199 1.00 78.38 84 PRO A C 1
ATOM 615 O O . PRO A 1 84 ? -7.811 -3.960 -15.623 1.00 78.38 84 PRO A O 1
ATOM 618 N N . LEU A 1 85 ? -7.424 -6.093 -16.199 1.00 83.62 85 LEU A N 1
ATOM 619 C CA . LEU A 1 85 ? -6.120 -6.191 -15.546 1.00 83.62 85 LEU A CA 1
ATOM 620 C C . LEU A 1 85 ? -4.998 -6.181 -16.580 1.00 83.62 85 LEU A C 1
ATOM 622 O O . LEU A 1 85 ? -5.136 -6.742 -17.668 1.00 83.62 85 LEU A O 1
ATOM 626 N N . ALA A 1 86 ? -3.851 -5.607 -16.210 1.00 85.56 86 ALA A N 1
ATOM 627 C CA . ALA A 1 86 ? -2.622 -5.839 -16.959 1.00 85.56 86 ALA A CA 1
ATOM 628 C C . ALA A 1 86 ? -2.340 -7.355 -17.017 1.00 85.56 86 ALA A C 1
ATOM 630 O O . ALA A 1 86 ? -2.548 -8.035 -15.996 1.00 85.56 86 ALA A O 1
ATOM 631 N N . PRO A 1 87 ? -1.870 -7.889 -18.164 1.00 88.75 87 PRO A N 1
ATOM 632 C CA . PRO A 1 87 ? -1.487 -9.290 -18.261 1.00 88.75 87 PRO A CA 1
ATOM 633 C C . PRO A 1 87 ? -0.471 -9.621 -17.174 1.00 88.75 87 PRO A C 1
ATOM 635 O O . PRO A 1 87 ? 0.465 -8.855 -16.936 1.00 88.75 87 PRO A O 1
ATOM 638 N N . GLY A 1 88 ? -0.685 -10.739 -16.497 1.00 91.31 88 GLY A N 1
ATOM 639 C CA . GLY A 1 88 ? 0.132 -11.169 -15.377 1.00 91.31 88 GLY A CA 1
ATOM 640 C C . GLY A 1 88 ? -0.139 -12.614 -15.030 1.00 91.31 88 GLY A C 1
ATOM 641 O O . GLY A 1 88 ? -1.194 -13.147 -15.379 1.00 91.31 88 GLY A O 1
ATOM 642 N N . THR A 1 89 ? 0.808 -13.233 -14.341 1.00 91.69 89 THR A N 1
ATOM 643 C CA . THR A 1 89 ? 0.681 -14.613 -13.888 1.00 91.69 89 THR A CA 1
ATOM 644 C C . THR A 1 89 ? -0.484 -14.736 -12.904 1.00 91.69 89 THR A C 1
ATOM 646 O O . THR A 1 89 ? -0.758 -13.829 -12.115 1.00 91.69 89 THR A O 1
ATOM 649 N N . ALA A 1 90 ? -1.212 -15.852 -12.982 1.00 86.31 90 ALA A N 1
ATOM 650 C CA . ALA A 1 90 ? -2.364 -16.109 -12.114 1.00 86.31 90 ALA A CA 1
ATOM 651 C C . ALA A 1 90 ? -1.945 -16.424 -10.669 1.00 86.31 90 ALA A C 1
ATOM 653 O O . ALA A 1 90 ? -2.682 -16.162 -9.733 1.00 86.31 90 ALA A O 1
ATOM 654 N N . ALA A 1 91 ? -0.747 -16.966 -10.479 1.00 90.31 91 ALA A N 1
ATOM 655 C CA . ALA A 1 91 ? -0.184 -17.287 -9.176 1.00 90.31 91 ALA A CA 1
ATOM 656 C C . ALA A 1 91 ? 1.248 -16.737 -9.077 1.00 90.31 91 ALA A C 1
ATOM 658 O O . ALA A 1 91 ? 1.819 -16.338 -10.108 1.00 90.31 91 ALA A O 1
ATOM 659 N N . PRO A 1 92 ? 1.848 -16.715 -7.871 1.00 93.94 92 PRO A N 1
ATOM 660 C CA . PRO A 1 92 ? 3.290 -16.596 -7.757 1.00 93.94 92 PRO A CA 1
ATOM 661 C C . PRO A 1 92 ? 3.967 -17.678 -8.598 1.00 93.94 92 PRO A C 1
ATOM 663 O O . PRO A 1 92 ? 3.482 -18.808 -8.683 1.00 93.94 92 PRO A O 1
ATOM 666 N N . VAL A 1 93 ? 5.065 -17.316 -9.246 1.00 95.69 93 VAL A N 1
ATOM 667 C CA . VAL A 1 93 ? 5.837 -18.251 -10.061 1.00 95.69 93 VAL A CA 1
ATOM 668 C C . VAL A 1 93 ? 6.924 -18.910 -9.210 1.00 95.69 93 VAL A C 1
ATOM 670 O O . VAL A 1 93 ? 7.472 -18.253 -8.324 1.00 95.69 93 VAL A O 1
ATOM 673 N N . PRO A 1 94 ? 7.254 -20.191 -9.456 1.00 93.00 94 PRO A N 1
ATOM 674 C CA . PRO A 1 94 ? 8.212 -20.924 -8.632 1.00 93.00 94 PRO A CA 1
ATOM 675 C C . PRO A 1 94 ? 9.653 -20.428 -8.817 1.00 93.00 94 PRO A C 1
ATOM 677 O O . PRO A 1 94 ? 10.490 -20.663 -7.949 1.00 93.00 94 PRO A O 1
ATOM 680 N N . GLY A 1 95 ? 9.954 -19.717 -9.909 1.00 95.00 95 GLY A N 1
ATOM 681 C CA . GLY A 1 95 ? 11.276 -19.151 -10.118 1.00 95.00 95 GLY A CA 1
ATOM 682 C C . GLY A 1 95 ? 11.415 -18.245 -11.339 1.00 95.00 95 GLY A C 1
ATOM 683 O O . GLY A 1 95 ? 10.468 -17.911 -12.056 1.00 95.00 95 GLY A O 1
ATOM 684 N N . ALA A 1 96 ? 12.669 -17.863 -11.581 1.00 96.00 96 ALA A N 1
ATOM 685 C CA . ALA A 1 96 ? 13.083 -17.016 -12.692 1.00 96.00 96 ALA A CA 1
ATOM 686 C C . ALA A 1 96 ? 12.777 -17.612 -14.078 1.00 96.00 96 ALA A C 1
ATOM 688 O O . ALA A 1 96 ? 12.606 -16.861 -15.043 1.00 96.00 96 ALA A O 1
ATOM 689 N N . ALA A 1 97 ? 12.717 -18.941 -14.203 1.00 97.00 97 ALA A N 1
ATOM 690 C CA . ALA A 1 97 ? 12.467 -19.613 -15.475 1.00 97.00 97 ALA A CA 1
ATOM 691 C C . ALA A 1 97 ? 11.049 -19.320 -15.988 1.00 97.00 97 ALA A C 1
ATOM 693 O O . ALA A 1 97 ? 10.874 -18.903 -17.132 1.00 97.00 97 ALA A O 1
ATOM 694 N N . GLU A 1 98 ? 10.045 -19.437 -15.124 1.00 96.94 98 GLU A N 1
ATOM 695 C CA . GLU A 1 98 ? 8.647 -19.131 -15.425 1.00 96.94 98 GLU A CA 1
ATOM 696 C C . GLU A 1 98 ? 8.428 -17.628 -15.613 1.00 96.94 98 GLU A C 1
ATOM 698 O O . GLU A 1 98 ? 7.695 -17.220 -16.513 1.00 96.94 98 GLU A O 1
ATOM 703 N N . ALA A 1 99 ? 9.122 -16.788 -14.837 1.00 96.38 99 ALA A N 1
ATOM 704 C CA . ALA A 1 99 ? 9.146 -15.345 -15.075 1.00 96.38 99 ALA A CA 1
ATOM 705 C C . ALA A 1 99 ? 9.694 -15.007 -16.476 1.00 96.38 99 ALA A C 1
ATOM 707 O O . ALA A 1 99 ? 9.163 -14.141 -17.174 1.00 96.38 99 ALA A O 1
ATOM 708 N N . THR A 1 100 ? 10.734 -15.721 -16.917 1.00 97.62 100 THR A N 1
ATOM 709 C CA . THR A 1 100 ? 11.322 -15.563 -18.254 1.00 97.62 100 THR A CA 1
ATOM 710 C C . THR A 1 100 ? 10.375 -16.074 -19.337 1.00 97.62 100 THR A C 1
ATOM 712 O O . THR A 1 100 ? 10.243 -15.432 -20.378 1.00 97.62 100 THR A O 1
ATOM 715 N N . ALA A 1 101 ? 9.684 -17.195 -19.105 1.00 97.25 101 ALA A N 1
ATOM 716 C CA . ALA A 1 101 ? 8.668 -17.714 -20.019 1.00 97.25 101 ALA A CA 1
ATOM 717 C C . ALA A 1 101 ? 7.527 -16.704 -20.218 1.00 97.25 101 ALA A C 1
ATOM 719 O O . ALA A 1 101 ? 7.192 -16.385 -21.358 1.00 97.25 101 ALA A O 1
ATOM 720 N N . PHE A 1 102 ? 7.030 -16.108 -19.129 1.00 97.25 102 PHE A N 1
ATOM 721 C CA . PHE A 1 102 ? 6.059 -15.013 -19.179 1.00 97.25 102 PHE A CA 1
ATOM 722 C C . PHE A 1 102 ? 6.592 -13.814 -19.983 1.00 97.25 102 PHE A C 1
ATOM 724 O O . PHE A 1 102 ? 5.892 -13.263 -20.833 1.00 97.25 102 PHE A O 1
ATOM 731 N N . GLY A 1 103 ? 7.854 -13.427 -19.759 1.00 95.94 103 GLY A N 1
ATOM 732 C CA . GLY A 1 103 ? 8.511 -12.365 -20.522 1.00 95.94 103 GLY A CA 1
ATOM 733 C C . GLY A 1 103 ? 8.612 -12.665 -22.021 1.00 95.94 103 GLY A C 1
ATOM 734 O O . GLY A 1 103 ? 8.438 -11.759 -22.832 1.00 95.94 103 GLY A O 1
ATOM 735 N N . ARG A 1 104 ? 8.854 -13.925 -22.410 1.00 96.69 104 ARG A N 1
ATOM 736 C CA . ARG A 1 104 ? 8.878 -14.351 -23.822 1.00 96.69 104 ARG A CA 1
ATOM 737 C C . ARG A 1 104 ? 7.494 -14.293 -24.461 1.00 96.69 104 ARG A C 1
ATOM 739 O O . ARG A 1 104 ? 7.387 -13.881 -25.610 1.00 96.69 104 ARG A O 1
ATOM 746 N N . GLU A 1 105 ? 6.457 -14.685 -23.727 1.00 96.50 105 GLU A N 1
ATOM 747 C CA . GLU A 1 105 ? 5.073 -14.687 -24.214 1.00 96.50 105 GLU A CA 1
ATOM 748 C C . GLU A 1 105 ? 4.519 -13.267 -24.395 1.00 96.50 105 GLU A C 1
ATOM 750 O O . GLU A 1 105 ? 3.871 -12.957 -25.395 1.00 96.50 105 GLU A O 1
ATOM 755 N N . HIS A 1 106 ? 4.765 -12.383 -23.428 1.00 93.50 106 HIS A N 1
ATOM 756 C CA . HIS A 1 106 ? 4.131 -11.065 -23.383 1.00 93.50 106 HIS A CA 1
ATOM 757 C C . HIS A 1 106 ? 5.036 -9.906 -23.804 1.00 93.50 106 HIS A C 1
ATOM 759 O O . HIS A 1 106 ? 4.538 -8.796 -24.011 1.00 93.50 106 HIS A O 1
ATOM 765 N N . GLY A 1 107 ? 6.331 -10.165 -23.962 1.00 92.62 107 GLY A N 1
ATOM 766 C CA . GLY A 1 107 ? 7.352 -9.171 -24.261 1.00 92.62 107 GLY A CA 1
ATOM 767 C C . GLY A 1 107 ? 7.747 -8.334 -23.034 1.00 92.62 107 GLY A C 1
ATOM 768 O O . GLY A 1 107 ? 6.897 -8.018 -22.195 1.00 92.62 107 GLY A O 1
ATOM 769 N N . PRO A 1 108 ? 9.029 -7.944 -22.911 1.00 90.94 108 PRO A N 1
ATOM 770 C CA . PRO A 1 108 ? 9.453 -6.964 -21.918 1.00 90.94 108 PRO A CA 1
ATOM 771 C C . PRO A 1 108 ? 8.969 -5.536 -22.281 1.00 90.94 108 PRO A C 1
ATOM 773 O O . PRO A 1 108 ? 8.669 -5.272 -23.448 1.00 90.94 108 PRO A O 1
ATOM 776 N N . PRO A 1 109 ? 8.919 -4.595 -21.315 1.00 95.06 109 PRO A N 1
ATOM 777 C CA . PRO A 1 109 ? 9.326 -4.760 -19.921 1.00 95.06 109 PRO A CA 1
ATOM 778 C C . PRO A 1 109 ? 8.305 -5.531 -19.069 1.00 95.06 109 PRO A C 1
ATOM 780 O O . PRO A 1 109 ? 7.091 -5.433 -19.261 1.00 95.06 109 PRO A O 1
ATOM 783 N N . VAL A 1 110 ? 8.807 -6.260 -18.070 1.00 96.00 110 VAL A N 1
ATOM 784 C CA . VAL A 1 110 ? 7.987 -6.955 -17.065 1.00 96.00 110 VAL A CA 1
ATOM 785 C C . VAL A 1 110 ? 8.264 -6.423 -15.663 1.00 96.00 110 VAL A C 1
ATOM 787 O O . VAL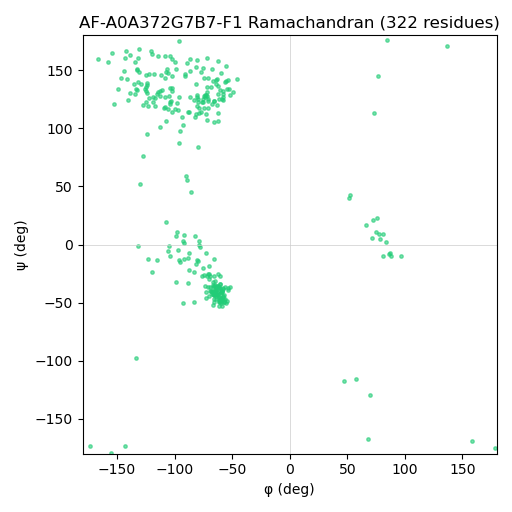 A 1 110 ? 9.380 -6.020 -15.334 1.00 96.00 110 VAL A O 1
ATOM 790 N N . ALA A 1 111 ? 7.226 -6.415 -14.834 1.00 94.50 111 ALA A N 1
ATOM 791 C CA . ALA A 1 111 ? 7.287 -6.079 -13.423 1.00 94.50 111 ALA A CA 1
ATOM 792 C C . ALA A 1 111 ? 7.207 -7.363 -12.598 1.00 94.50 111 ALA A C 1
ATOM 794 O O . ALA A 1 111 ? 6.216 -8.086 -12.671 1.00 94.50 111 ALA A O 1
ATOM 795 N N . ILE A 1 112 ? 8.227 -7.615 -11.789 1.00 95.56 112 ILE A N 1
ATOM 796 C CA . ILE A 1 112 ? 8.263 -8.686 -10.798 1.00 95.56 112 ILE A CA 1
ATOM 797 C C . ILE A 1 112 ? 7.855 -8.072 -9.466 1.00 95.56 112 ILE A C 1
ATOM 799 O O . ILE A 1 112 ? 8.404 -7.043 -9.066 1.00 95.56 112 ILE A O 1
ATOM 803 N N . LYS A 1 113 ? 6.859 -8.660 -8.808 1.00 92.38 113 LYS A N 1
ATOM 804 C CA . LYS A 1 113 ? 6.239 -8.106 -7.605 1.00 92.38 113 LYS A CA 1
ATOM 805 C C . LYS A 1 113 ? 6.118 -9.179 -6.533 1.00 92.38 113 LYS A C 1
ATOM 807 O O . LYS A 1 113 ? 5.591 -10.255 -6.807 1.00 92.38 113 LYS A O 1
ATOM 812 N N . ALA A 1 114 ? 6.513 -8.852 -5.308 1.00 91.06 114 ALA A N 1
ATOM 813 C CA . ALA A 1 114 ? 6.208 -9.668 -4.138 1.00 91.06 114 ALA A CA 1
ATOM 814 C C . ALA A 1 114 ? 4.685 -9.842 -3.987 1.00 91.06 114 ALA A C 1
ATOM 816 O O . ALA A 1 114 ? 3.929 -8.857 -4.022 1.00 91.06 114 ALA A O 1
ATOM 817 N N . ALA A 1 115 ? 4.246 -11.092 -3.829 1.00 88.38 115 ALA A N 1
ATOM 818 C CA . ALA A 1 115 ? 2.842 -11.466 -3.662 1.00 88.38 115 ALA A CA 1
ATOM 819 C C . ALA A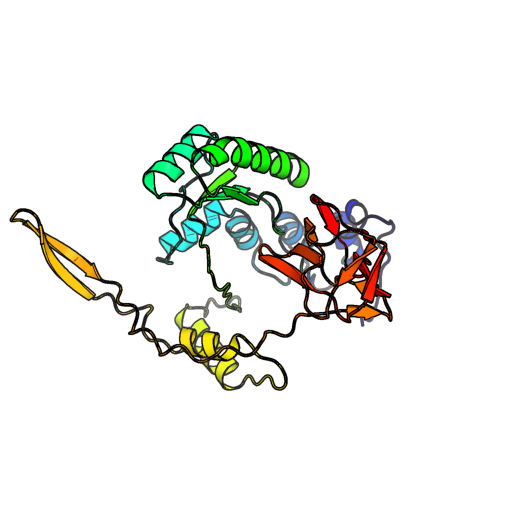 1 115 ? 2.253 -10.888 -2.366 1.00 88.38 115 ALA A C 1
ATOM 821 O O . ALA A 1 115 ? 1.117 -10.409 -2.359 1.00 88.38 115 ALA A O 1
ATOM 822 N N . TYR A 1 116 ? 3.078 -10.842 -1.319 1.00 81.56 116 TYR A N 1
ATOM 823 C CA . TYR A 1 116 ? 2.755 -10.305 -0.001 1.00 81.56 116 TYR A CA 1
ATOM 824 C C . TYR A 1 116 ? 3.482 -8.978 0.254 1.00 81.56 116 TYR A C 1
ATOM 826 O O . TYR A 1 116 ? 4.442 -8.625 -0.436 1.00 81.56 116 TYR A O 1
ATOM 834 N N . GLY A 1 117 ? 2.994 -8.216 1.232 1.00 72.69 117 GLY A N 1
ATOM 835 C CA . GLY A 1 117 ? 3.606 -6.960 1.668 1.00 72.69 117 GLY A CA 1
ATOM 836 C C . GLY A 1 117 ? 3.214 -5.718 0.855 1.00 72.69 117 GLY A C 1
ATOM 837 O O . GLY A 1 117 ? 2.507 -5.778 -0.157 1.00 72.69 117 GLY A O 1
ATOM 838 N N . GLY A 1 118 ? 3.704 -4.556 1.295 1.00 68.12 118 GLY A N 1
ATOM 839 C CA . GLY A 1 118 ? 3.291 -3.232 0.814 1.00 68.12 118 GLY A CA 1
ATOM 840 C C . GLY A 1 118 ? 4.433 -2.212 0.728 1.00 68.12 118 GLY A C 1
ATOM 841 O O . GLY A 1 118 ? 5.606 -2.539 0.875 1.00 68.12 118 GLY A O 1
ATOM 842 N N . GLY A 1 119 ? 4.097 -0.952 0.435 1.00 63.84 119 GLY A N 1
ATOM 843 C CA . GLY A 1 119 ? 5.063 0.160 0.484 1.00 63.84 119 GLY A CA 1
ATOM 844 C C . GLY A 1 119 ? 6.085 0.249 -0.661 1.00 63.84 119 GLY A C 1
ATOM 845 O O . GLY A 1 119 ? 7.019 1.034 -0.565 1.00 63.84 119 GLY A O 1
ATOM 846 N N . GLY A 1 120 ? 5.924 -0.523 -1.741 1.00 63.34 120 GLY A N 1
ATOM 847 C CA . GLY A 1 120 ? 6.825 -0.489 -2.910 1.00 63.34 120 GLY A CA 1
ATOM 848 C C . GLY A 1 120 ? 8.045 -1.407 -2.810 1.00 63.34 120 GLY A C 1
ATOM 849 O O . GLY A 1 120 ? 8.724 -1.620 -3.806 1.00 63.34 120 GLY A O 1
ATOM 850 N N . ARG A 1 121 ? 8.272 -2.033 -1.653 1.00 68.50 121 ARG A N 1
ATOM 851 C CA . ARG A 1 121 ? 9.330 -3.033 -1.476 1.00 68.50 121 ARG A CA 1
ATOM 852 C C . ARG A 1 121 ? 8.994 -4.333 -2.210 1.00 68.50 121 ARG A C 1
ATOM 854 O O . ARG A 1 121 ? 7.829 -4.733 -2.272 1.00 68.50 121 ARG A O 1
ATOM 861 N N . GLY A 1 122 ? 10.012 -4.978 -2.775 1.00 72.56 122 GLY A N 1
ATOM 862 C CA . GLY A 1 122 ? 9.874 -6.225 -3.534 1.00 72.56 122 GLY A CA 1
ATOM 863 C C . GLY A 1 122 ? 9.294 -6.043 -4.942 1.00 72.56 122 GLY A C 1
ATOM 864 O O . GLY A 1 122 ? 8.730 -6.986 -5.497 1.00 72.56 122 GLY A O 1
ATOM 865 N N . LEU A 1 123 ? 9.396 -4.839 -5.522 1.00 87.56 123 LEU A N 1
ATOM 866 C CA . LEU A 1 123 ? 9.131 -4.593 -6.941 1.00 87.56 123 LEU A CA 1
ATOM 867 C C . LEU A 1 123 ? 10.455 -4.469 -7.704 1.00 87.56 123 LEU A C 1
ATOM 869 O O . LEU A 1 123 ? 11.377 -3.765 -7.283 1.00 87.56 123 LEU A O 1
ATOM 873 N N . LYS A 1 124 ? 10.564 -5.165 -8.837 1.00 92.38 124 LYS A N 1
ATOM 874 C CA . LYS A 1 124 ? 11.692 -5.055 -9.768 1.00 92.38 124 LYS A CA 1
ATOM 875 C C . LYS A 1 124 ? 11.169 -4.983 -11.193 1.00 92.38 124 LYS A C 1
ATOM 877 O O . LYS A 1 124 ? 10.258 -5.717 -11.563 1.00 92.38 124 LYS A O 1
ATOM 882 N N . VAL A 1 125 ? 11.756 -4.106 -11.997 1.00 94.25 125 VAL A N 1
ATOM 883 C CA . VAL A 1 125 ? 11.445 -4.002 -13.426 1.00 94.25 125 VAL A CA 1
ATOM 884 C C . VAL A 1 125 ? 12.593 -4.625 -14.208 1.00 94.25 125 VAL A C 1
ATOM 886 O O . VAL A 1 125 ? 13.751 -4.275 -13.982 1.00 94.25 125 VAL A O 1
ATOM 889 N N . ALA A 1 126 ? 12.264 -5.550 -15.105 1.00 94.75 126 ALA A N 1
ATOM 890 C CA . ALA A 1 126 ? 13.188 -6.107 -16.085 1.00 94.75 126 ALA A CA 1
ATOM 891 C C . ALA A 1 126 ? 12.811 -5.563 -17.465 1.00 94.75 126 ALA A C 1
ATOM 893 O O . ALA A 1 126 ? 11.687 -5.771 -17.933 1.00 94.75 126 ALA A O 1
ATOM 894 N N . ARG A 1 127 ? 13.726 -4.822 -18.096 1.00 94.88 127 ARG A N 1
ATOM 895 C CA . ARG A 1 127 ? 13.492 -4.165 -19.394 1.00 94.88 127 ARG A CA 1
ATOM 896 C C . ARG A 1 127 ? 13.832 -5.044 -20.592 1.00 94.88 127 ARG A C 1
ATOM 898 O O . ARG A 1 127 ? 13.430 -4.724 -21.707 1.00 94.88 127 ARG A O 1
ATOM 905 N N . SER A 1 128 ? 14.504 -6.161 -20.360 1.00 96.62 128 SER A N 1
ATOM 906 C CA . SER A 1 128 ? 14.853 -7.162 -21.362 1.00 96.62 128 SER A CA 1
ATOM 907 C C . SER A 1 128 ? 14.736 -8.571 -20.774 1.00 96.62 128 SER A C 1
ATOM 909 O O . SER A 1 128 ? 14.593 -8.740 -19.562 1.00 96.62 128 SER A O 1
ATOM 911 N N . LEU A 1 129 ? 14.755 -9.595 -21.632 1.00 96.81 129 LEU A N 1
ATOM 912 C CA . LEU A 1 129 ? 14.607 -10.992 -21.204 1.00 96.81 129 LEU A CA 1
ATOM 913 C C . LEU A 1 129 ? 15.788 -11.483 -20.354 1.00 96.81 129 LEU A C 1
ATOM 915 O O . LEU A 1 129 ? 15.589 -12.276 -19.441 1.00 96.81 129 LEU A O 1
ATOM 919 N N . ASP A 1 130 ? 16.998 -11.013 -20.648 1.00 97.31 130 ASP A N 1
ATOM 920 C CA . ASP A 1 130 ? 18.237 -11.357 -19.944 1.00 97.31 130 ASP A CA 1
ATOM 921 C C . ASP A 1 130 ? 18.317 -10.747 -18.537 1.00 97.31 130 ASP A C 1
ATOM 923 O O . ASP A 1 130 ? 18.947 -11.325 -17.654 1.00 97.31 130 ASP A O 1
ATOM 927 N N . GLU A 1 131 ? 17.616 -9.638 -18.284 1.00 97.12 131 GLU A N 1
ATOM 928 C CA . GLU A 1 131 ? 17.526 -9.046 -16.946 1.00 97.12 131 GLU A CA 1
ATOM 929 C C . GLU A 1 131 ? 16.614 -9.843 -15.999 1.00 97.12 131 GLU A C 1
ATOM 931 O O . GLU A 1 131 ? 16.784 -9.767 -14.778 1.00 97.12 131 GLU A O 1
ATOM 936 N N . ILE A 1 132 ? 15.633 -10.588 -16.528 1.00 97.31 132 ILE A N 1
ATOM 937 C CA . ILE A 1 132 ? 14.563 -11.207 -15.727 1.00 97.31 132 ILE A CA 1
ATOM 938 C C . ILE A 1 132 ? 15.111 -12.087 -14.594 1.00 97.31 132 ILE A C 1
ATOM 940 O O . ILE A 1 132 ? 14.665 -11.883 -13.462 1.00 97.31 132 ILE A O 1
ATOM 944 N N . PRO A 1 133 ? 16.073 -13.008 -14.815 1.00 97.94 133 PRO A N 1
ATOM 945 C CA . PRO A 1 133 ? 16.539 -13.889 -13.747 1.00 97.94 133 PRO A CA 1
ATOM 946 C C . PRO A 1 133 ? 17.144 -13.138 -12.559 1.00 97.94 133 PRO A C 1
ATOM 948 O O . PRO A 1 133 ? 16.708 -13.319 -11.423 1.00 97.94 133 PRO A O 1
ATOM 951 N N . ALA A 1 134 ? 18.068 -12.212 -12.825 1.00 95.81 134 ALA A N 1
ATOM 952 C CA . ALA A 1 134 ? 18.728 -11.434 -11.779 1.00 95.81 134 ALA A CA 1
ATOM 953 C C . ALA A 1 134 ? 17.742 -10.518 -11.032 1.00 95.81 134 ALA A C 1
ATOM 955 O O . ALA A 1 134 ? 17.814 -10.365 -9.808 1.00 95.81 134 ALA A O 1
ATOM 956 N N . ARG A 1 135 ? 16.788 -9.915 -11.756 1.00 96.31 135 ARG A N 1
ATOM 957 C CA . ARG A 1 135 ? 15.733 -9.084 -11.158 1.00 96.31 135 ARG A CA 1
ATOM 958 C C . ARG A 1 135 ? 14.782 -9.911 -10.299 1.00 96.31 135 ARG A C 1
ATOM 960 O O . ARG A 1 135 ? 14.359 -9.422 -9.255 1.00 96.31 135 ARG A O 1
ATOM 967 N N . PHE A 1 136 ? 14.479 -11.142 -10.701 1.00 96.75 136 PHE A N 1
ATOM 968 C CA . PHE A 1 136 ? 13.594 -12.030 -9.956 1.00 96.75 136 PHE A CA 1
ATOM 969 C C . PHE A 1 136 ? 14.212 -12.436 -8.623 1.00 96.75 136 PHE A C 1
ATOM 971 O O . PHE A 1 136 ? 13.617 -12.194 -7.578 1.00 96.75 136 PHE A O 1
ATOM 978 N N . GLU A 1 137 ? 15.445 -12.940 -8.637 1.00 95.44 137 GLU A N 1
ATOM 979 C CA . GLU A 1 137 ? 16.166 -13.285 -7.408 1.00 95.44 137 GLU A CA 1
ATOM 980 C C . GLU A 1 137 ? 16.323 -12.082 -6.471 1.00 95.44 137 GLU A C 1
ATOM 982 O O . GLU A 1 137 ? 16.205 -12.205 -5.253 1.00 95.44 137 GLU A O 1
ATOM 987 N N . SER A 1 138 ? 16.562 -10.891 -7.031 1.00 93.56 138 SER A N 1
ATOM 988 C CA . SER A 1 138 ? 16.616 -9.662 -6.242 1.00 93.56 138 SER A CA 1
ATOM 989 C C . SER A 1 138 ? 15.279 -9.330 -5.582 1.00 93.56 138 SER A C 1
ATOM 991 O O . SER A 1 138 ? 15.294 -8.843 -4.454 1.00 93.56 138 SER A O 1
ATOM 993 N N . ALA A 1 139 ? 14.151 -9.542 -6.266 1.00 92.06 139 ALA A N 1
ATOM 994 C CA . ALA A 1 139 ? 12.826 -9.303 -5.702 1.00 92.06 139 ALA A CA 1
ATOM 995 C C . ALA A 1 139 ? 12.516 -10.295 -4.572 1.00 92.06 139 ALA A C 1
ATOM 997 O O . ALA A 1 139 ? 12.048 -9.870 -3.519 1.00 92.06 139 ALA A O 1
ATOM 998 N N . VAL A 1 140 ? 12.847 -11.578 -4.766 1.00 94.00 140 VAL A N 1
ATOM 999 C CA . VAL A 1 140 ? 12.675 -12.645 -3.766 1.00 94.00 140 VAL A CA 1
ATOM 1000 C C . VAL A 1 140 ? 13.452 -12.321 -2.490 1.00 94.00 140 VAL A C 1
ATOM 1002 O O . VAL A 1 140 ? 12.850 -12.244 -1.424 1.00 94.00 140 VAL A O 1
ATOM 1005 N N . ARG A 1 141 ? 14.759 -12.030 -2.593 1.00 91.88 141 ARG A N 1
ATOM 1006 C CA . ARG A 1 141 ? 15.598 -11.702 -1.422 1.00 91.88 141 ARG A CA 1
ATOM 1007 C C . ARG A 1 141 ? 15.083 -10.488 -0.649 1.00 91.88 141 ARG A C 1
ATOM 1009 O O . ARG A 1 141 ? 15.110 -10.472 0.577 1.00 91.88 141 ARG A O 1
ATOM 1016 N N . GLU A 1 142 ? 14.631 -9.454 -1.360 1.00 87.69 142 GLU A N 1
ATOM 1017 C CA . GLU A 1 142 ? 14.063 -8.261 -0.725 1.00 87.69 142 GLU A CA 1
ATOM 1018 C C . GLU A 1 142 ? 12.737 -8.573 -0.023 1.00 87.69 142 GLU A C 1
ATOM 1020 O O . GLU A 1 142 ? 12.501 -8.086 1.081 1.00 87.69 142 GLU A O 1
ATOM 1025 N N . ALA A 1 143 ? 11.888 -9.398 -0.639 1.00 86.62 143 ALA A N 1
ATOM 1026 C CA . ALA A 1 143 ? 10.618 -9.813 -0.062 1.00 86.62 143 ALA A CA 1
ATOM 1027 C C . ALA A 1 143 ? 10.815 -10.693 1.186 1.00 86.62 143 ALA A C 1
ATOM 1029 O O . ALA A 1 143 ? 10.177 -10.446 2.207 1.00 86.62 143 ALA A O 1
ATOM 1030 N N . GLU A 1 144 ? 11.756 -11.639 1.161 1.00 89.38 144 GLU A N 1
ATOM 1031 C CA . GLU A 1 144 ? 12.126 -12.453 2.327 1.00 89.38 144 GLU A CA 1
ATOM 1032 C C . GLU A 1 144 ? 12.650 -11.587 3.473 1.00 89.38 144 GLU A C 1
ATOM 1034 O O . GLU A 1 144 ? 12.178 -11.703 4.602 1.00 89.38 144 GLU A O 1
ATOM 1039 N N . ALA A 1 145 ? 13.571 -10.666 3.183 1.00 82.19 145 ALA A N 1
ATOM 1040 C CA . ALA A 1 145 ? 14.136 -9.782 4.196 1.00 82.19 145 ALA A CA 1
ATOM 1041 C C . ALA A 1 145 ? 13.096 -8.820 4.796 1.00 82.19 145 ALA A C 1
ATOM 1043 O O . ALA A 1 145 ? 13.176 -8.485 5.977 1.00 82.19 145 ALA A O 1
ATOM 1044 N N . ALA A 1 146 ? 12.137 -8.349 3.994 1.00 76.25 146 ALA A N 1
ATOM 1045 C CA . ALA A 1 146 ? 11.149 -7.366 4.430 1.00 76.25 146 ALA A CA 1
ATOM 1046 C C . ALA A 1 146 ? 9.892 -7.986 5.058 1.00 76.25 146 ALA A C 1
ATOM 1048 O O . ALA A 1 146 ? 9.288 -7.364 5.931 1.00 76.25 146 ALA A O 1
ATOM 1049 N N . PHE A 1 147 ? 9.475 -9.164 4.592 1.00 79.94 147 PHE A N 1
ATOM 1050 C CA . PHE A 1 147 ? 8.161 -9.746 4.887 1.00 79.94 147 PHE A CA 1
ATOM 1051 C C . PHE A 1 147 ? 8.225 -11.214 5.337 1.00 79.94 147 PHE A C 1
ATOM 1053 O O . PHE A 1 147 ? 7.183 -11.808 5.600 1.00 79.94 147 PHE A O 1
ATOM 1060 N N . GLY A 1 148 ? 9.416 -11.822 5.392 1.00 82.94 148 GLY A N 1
ATOM 1061 C CA . GLY A 1 148 ? 9.603 -13.238 5.733 1.00 82.94 148 GLY A CA 1
ATOM 1062 C C . GLY A 1 148 ? 9.133 -14.216 4.650 1.00 82.94 148 GLY A C 1
ATOM 1063 O O . GLY A 1 148 ? 9.121 -15.422 4.880 1.00 82.94 148 GLY A O 1
ATOM 1064 N N . ARG A 1 149 ? 8.720 -13.705 3.482 1.00 85.75 149 ARG A N 1
ATOM 1065 C CA . ARG A 1 149 ? 8.085 -14.458 2.394 1.00 85.75 149 ARG A CA 1
ATOM 1066 C C . ARG A 1 149 ? 8.585 -13.974 1.035 1.00 85.75 149 ARG A C 1
ATOM 1068 O O . ARG A 1 149 ? 8.506 -12.782 0.745 1.00 85.75 149 ARG A O 1
ATOM 1075 N N . GLY A 1 150 ? 9.107 -14.895 0.227 1.00 91.06 150 GLY A N 1
ATOM 1076 C CA . GLY A 1 150 ? 9.799 -14.611 -1.037 1.00 91.06 150 GLY A CA 1
ATOM 1077 C C . GLY A 1 150 ? 8.946 -14.740 -2.299 1.00 91.06 150 GLY A C 1
ATOM 1078 O O . GLY A 1 150 ? 9.424 -14.456 -3.396 1.00 91.06 150 GLY A O 1
ATOM 1079 N N . GLU A 1 151 ? 7.694 -15.180 -2.181 1.00 94.00 151 GLU A N 1
ATOM 1080 C CA . GLU A 1 151 ? 6.843 -15.487 -3.326 1.00 94.00 151 GLU A CA 1
ATOM 1081 C C . GLU A 1 151 ? 6.605 -14.246 -4.196 1.00 94.00 151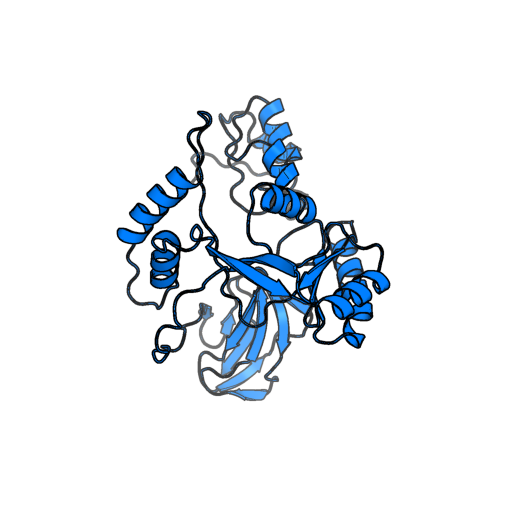 GLU A C 1
ATOM 1083 O O . GLU A 1 151 ? 6.123 -13.209 -3.730 1.00 94.00 151 GLU A O 1
ATOM 1088 N N . CYS A 1 152 ? 6.910 -14.362 -5.488 1.00 94.69 152 CYS A N 1
ATOM 1089 C CA . CYS A 1 152 ? 6.782 -13.279 -6.456 1.00 94.69 152 CYS A CA 1
ATOM 1090 C C . CYS A 1 152 ? 5.909 -13.697 -7.640 1.00 94.69 152 CYS A C 1
ATOM 1092 O O . CYS A 1 152 ? 5.943 -14.840 -8.088 1.00 94.69 152 CYS A O 1
ATOM 1094 N N . PHE A 1 153 ? 5.155 -12.750 -8.185 1.00 94.56 153 PHE A N 1
ATOM 1095 C CA . PHE A 1 153 ? 4.395 -12.898 -9.425 1.00 94.56 153 PHE A CA 1
ATOM 1096 C C . PHE A 1 153 ? 4.879 -11.872 -10.457 1.00 94.56 153 PHE A C 1
ATOM 1098 O O . PHE A 1 153 ? 5.584 -10.916 -10.114 1.00 94.56 153 PHE A O 1
ATOM 1105 N N . VAL A 1 154 ? 4.527 -12.076 -11.728 1.00 95.31 154 VAL A N 1
ATOM 1106 C CA . VAL A 1 154 ? 5.013 -11.240 -12.834 1.00 95.31 154 VAL A CA 1
ATOM 1107 C C . VAL A 1 154 ? 3.843 -10.647 -13.603 1.00 95.31 154 VAL A C 1
ATOM 1109 O O . VAL A 1 154 ? 2.843 -11.314 -13.852 1.00 95.31 154 VAL A O 1
ATOM 1112 N N . GLU A 1 155 ? 3.964 -9.382 -13.984 1.00 94.25 155 GLU A N 1
ATOM 1113 C CA . GLU A 1 155 ? 3.008 -8.668 -14.829 1.00 94.25 155 GLU A CA 1
ATOM 1114 C C . GLU A 1 155 ? 3.736 -7.932 -15.949 1.00 94.25 155 GLU A C 1
ATOM 1116 O O . GLU A 1 155 ? 4.923 -7.623 -15.832 1.00 94.25 155 GLU A O 1
ATOM 1121 N N . ARG A 1 156 ? 3.025 -7.568 -17.021 1.00 93.94 156 ARG A N 1
ATOM 1122 C CA . ARG A 1 156 ? 3.557 -6.560 -17.943 1.00 93.94 156 ARG A CA 1
ATOM 1123 C C . ARG A 1 156 ? 3.770 -5.245 -17.204 1.00 93.94 156 ARG A C 1
ATOM 1125 O O . ARG A 1 156 ? 2.875 -4.758 -16.510 1.00 93.94 156 ARG A O 1
ATOM 1132 N N . TYR A 1 157 ? 4.939 -4.649 -17.399 1.00 92.06 157 TYR A N 1
ATOM 1133 C CA . TYR A 1 157 ? 5.197 -3.296 -16.938 1.00 92.06 157 TYR A CA 1
ATOM 1134 C C . TYR A 1 157 ? 4.625 -2.298 -17.947 1.00 92.06 157 TYR A C 1
ATOM 1136 O O . TYR A 1 157 ? 4.733 -2.474 -19.158 1.00 92.06 157 TYR A O 1
ATOM 1144 N N . LEU A 1 158 ? 3.993 -1.243 -17.444 1.00 85.56 158 LEU A N 1
ATOM 1145 C CA . LEU A 1 158 ? 3.476 -0.155 -18.266 1.00 85.56 158 LEU A CA 1
ATOM 1146 C C . LEU A 1 158 ? 4.492 0.988 -18.192 1.00 85.56 158 LEU A C 1
ATOM 1148 O O . LEU A 1 158 ? 4.692 1.524 -17.110 1.00 85.56 158 LEU A O 1
ATOM 1152 N N . ASP A 1 159 ? 5.123 1.370 -19.309 1.00 78.12 159 ASP A N 1
ATOM 1153 C CA . ASP A 1 159 ? 6.191 2.394 -19.315 1.00 78.12 159 ASP A CA 1
ATOM 1154 C C . ASP A 1 159 ? 5.693 3.814 -19.032 1.00 78.12 159 ASP A C 1
ATOM 1156 O O . ASP A 1 159 ? 6.427 4.660 -18.522 1.00 78.12 159 ASP A O 1
ATOM 1160 N N . ARG A 1 160 ? 4.447 4.119 -19.410 1.00 79.69 160 ARG A N 1
ATOM 1161 C CA . ARG A 1 160 ? 3.880 5.471 -19.278 1.00 79.69 160 ARG A CA 1
ATOM 1162 C C . ARG A 1 160 ? 2.513 5.443 -18.595 1.00 79.69 160 ARG A C 1
ATOM 1164 O O . ARG A 1 160 ? 1.555 5.986 -19.154 1.00 79.69 160 ARG A O 1
ATOM 1171 N N . PRO A 1 161 ? 2.385 4.804 -17.417 1.00 77.81 161 PRO A N 1
ATOM 1172 C CA . PRO A 1 161 ? 1.104 4.687 -16.762 1.00 77.81 161 PRO A CA 1
ATOM 1173 C C . PRO A 1 161 ? 0.731 6.028 -16.131 1.00 77.81 161 PRO A C 1
ATOM 1175 O O . PRO A 1 161 ? 1.578 6.824 -15.716 1.00 77.81 161 PRO A O 1
ATOM 1178 N N . ARG A 1 162 ? -0.572 6.271 -16.025 1.00 70.19 162 ARG A N 1
ATOM 1179 C CA . ARG A 1 162 ? -1.099 7.193 -15.023 1.00 70.19 162 ARG A CA 1
ATOM 1180 C C . ARG A 1 162 ? -1.709 6.339 -13.932 1.00 70.19 162 ARG A C 1
ATOM 1182 O O . ARG A 1 162 ? -2.580 5.526 -14.223 1.00 70.19 162 ARG A O 1
ATOM 1189 N N . HIS A 1 163 ? -1.236 6.512 -12.705 1.00 69.94 163 HIS A N 1
ATOM 1190 C CA . HIS A 1 163 ? -1.861 5.878 -11.555 1.00 69.94 163 HIS A CA 1
ATOM 1191 C C . HIS A 1 163 ? -3.174 6.599 -11.249 1.00 69.94 163 HIS A C 1
ATOM 1193 O O . HIS A 1 163 ? -3.201 7.829 -11.160 1.00 69.94 163 HIS A O 1
ATOM 1199 N N . VAL A 1 164 ? -4.251 5.829 -11.136 1.00 65.81 164 VAL A N 1
ATOM 1200 C CA . VAL A 1 164 ? -5.591 6.299 -10.776 1.00 65.81 164 VAL A CA 1
ATOM 1201 C C . VAL A 1 164 ? -6.121 5.357 -9.722 1.00 65.81 164 VAL A C 1
ATOM 1203 O O . VAL A 1 164 ? -6.061 4.141 -9.887 1.00 65.81 164 VAL A O 1
ATOM 1206 N N . GLU A 1 165 ? -6.679 5.927 -8.670 1.00 73.50 165 GLU A N 1
ATOM 1207 C CA . GLU A 1 165 ? -7.348 5.191 -7.612 1.00 73.50 165 GLU A CA 1
ATOM 1208 C C . GLU A 1 165 ? -8.685 5.855 -7.305 1.00 73.50 165 GLU A C 1
ATOM 1210 O O . GLU A 1 165 ? -8.886 7.044 -7.553 1.00 73.50 165 GLU A O 1
ATOM 1215 N N . THR A 1 166 ? -9.641 5.058 -6.844 1.00 65.56 166 THR A N 1
ATOM 1216 C CA . THR A 1 166 ? -10.990 5.528 -6.529 1.00 65.56 166 THR A CA 1
ATOM 1217 C C . THR A 1 166 ? -11.254 5.294 -5.057 1.00 65.56 166 THR A C 1
ATOM 1219 O O . THR A 1 166 ? -11.110 4.174 -4.571 1.00 65.56 166 THR A O 1
ATOM 1222 N N . GLN A 1 167 ? -11.671 6.349 -4.360 1.00 71.06 167 GLN A N 1
ATOM 1223 C CA . GLN A 1 167 ? -12.146 6.230 -2.991 1.00 71.06 167 GLN A CA 1
ATOM 1224 C C . GLN A 1 167 ? -13.500 5.517 -2.984 1.00 71.06 167 GLN A C 1
ATOM 1226 O O . GLN A 1 167 ? -14.455 5.965 -3.622 1.00 71.06 167 GLN A O 1
ATOM 1231 N N . CYS A 1 168 ? -13.592 4.440 -2.212 1.00 73.69 168 CYS A N 1
ATOM 1232 C CA . CYS A 1 168 ? -14.840 3.734 -1.948 1.00 73.69 168 CYS A CA 1
ATOM 1233 C C . CYS A 1 168 ? -15.274 3.989 -0.501 1.00 73.69 168 CYS A C 1
ATOM 1235 O O . CYS A 1 168 ? -14.436 4.068 0.397 1.00 73.69 168 CYS A O 1
ATOM 1237 N N . LEU A 1 169 ? -16.583 4.111 -0.276 1.00 73.12 169 LEU A N 1
ATOM 1238 C CA . LEU A 1 169 ? -17.181 4.156 1.058 1.00 73.12 169 LEU A CA 1
ATOM 1239 C C . LEU A 1 169 ? -18.397 3.236 1.077 1.00 73.12 169 LEU A C 1
ATOM 1241 O O . LEU A 1 169 ? -19.263 3.336 0.203 1.00 73.12 169 LEU A O 1
ATOM 1245 N N . ALA A 1 170 ? -18.442 2.368 2.081 1.00 74.56 170 ALA A N 1
ATOM 1246 C CA . ALA A 1 170 ? -19.473 1.365 2.254 1.00 74.56 170 ALA A CA 1
ATOM 1247 C C . ALA A 1 170 ? -20.055 1.415 3.666 1.00 74.56 170 ALA A C 1
ATOM 1249 O O . ALA A 1 170 ? -19.308 1.556 4.632 1.00 74.56 170 ALA A O 1
ATOM 1250 N N . ASP A 1 171 ? -21.376 1.282 3.776 1.00 77.06 171 ASP A N 1
ATOM 1251 C CA . ASP A 1 171 ? -22.045 1.001 5.045 1.00 77.06 171 ASP A CA 1
ATOM 1252 C C . ASP A 1 171 ? -22.301 -0.510 5.198 1.00 77.06 171 ASP A C 1
ATOM 1254 O O . ASP A 1 171 ? -22.045 -1.307 4.292 1.00 77.06 171 ASP A O 1
ATOM 1258 N N . ARG A 1 172 ? -22.811 -0.919 6.365 1.00 76.81 172 ARG A N 1
ATOM 1259 C CA . ARG A 1 172 ? -23.152 -2.324 6.652 1.00 76.81 172 ARG A CA 1
ATOM 1260 C C . ARG A 1 172 ? -24.475 -2.774 6.018 1.00 76.81 172 ARG A C 1
ATOM 1262 O O . ARG A 1 172 ? -24.843 -3.934 6.166 1.00 76.81 172 ARG A O 1
ATOM 1269 N N . HIS A 1 173 ? -25.192 -1.887 5.328 1.00 78.50 173 HIS A N 1
ATOM 1270 C CA . HIS A 1 173 ? -26.510 -2.165 4.753 1.00 78.50 173 HIS A CA 1
ATOM 1271 C C . HIS A 1 173 ? -26.436 -2.653 3.300 1.00 78.50 173 HIS A C 1
ATOM 1273 O O . HIS A 1 173 ? -27.470 -2.894 2.684 1.00 78.50 173 HIS A O 1
ATOM 1279 N N . GLY A 1 174 ? -25.229 -2.827 2.749 1.00 66.62 174 GLY A N 1
ATOM 1280 C CA . GLY A 1 174 ? -25.020 -3.483 1.454 1.00 66.62 174 GLY A CA 1
ATOM 1281 C C . GLY A 1 174 ? -25.337 -2.615 0.232 1.00 66.62 174 GLY A C 1
ATOM 1282 O O . GLY A 1 174 ? -25.307 -3.108 -0.892 1.00 66.62 174 GLY A O 1
ATOM 1283 N N . ASN A 1 175 ? -25.584 -1.314 0.409 1.00 62.59 175 ASN A N 1
ATOM 1284 C CA . ASN A 1 175 ? -26.003 -0.405 -0.666 1.00 62.59 175 ASN A CA 1
ATOM 1285 C C . ASN A 1 175 ? -24.826 0.184 -1.466 1.00 62.59 175 ASN A C 1
ATOM 1287 O O . ASN A 1 175 ? -24.769 1.388 -1.730 1.00 62.59 175 ASN A O 1
ATOM 1291 N N . VAL A 1 176 ? -23.853 -0.649 -1.842 1.00 67.06 176 VAL A N 1
ATOM 1292 C CA . VAL A 1 176 ? -22.588 -0.191 -2.439 1.00 67.06 176 VAL A CA 1
ATOM 1293 C C . VAL A 1 176 ? -22.334 -0.932 -3.739 1.00 67.06 176 VAL A C 1
ATOM 1295 O O . VAL A 1 176 ? -21.523 -1.849 -3.826 1.00 67.06 176 VAL A O 1
ATOM 1298 N N . THR A 1 177 ? -23.060 -0.529 -4.777 1.00 70.12 177 THR A N 1
ATOM 1299 C CA . THR A 1 177 ? -22.799 -0.993 -6.139 1.00 70.12 177 THR A CA 1
ATOM 1300 C C . THR A 1 177 ? -21.746 -0.107 -6.802 1.00 70.12 177 THR A C 1
ATOM 1302 O O . THR A 1 177 ? -21.542 1.054 -6.427 1.00 70.12 177 THR A O 1
ATOM 1305 N N . ARG A 1 178 ? -21.100 -0.631 -7.851 1.00 69.56 178 ARG A N 1
ATOM 1306 C CA . ARG A 1 178 ? -20.235 0.165 -8.738 1.00 69.56 178 ARG A CA 1
ATOM 1307 C C . ARG A 1 178 ? -20.956 1.411 -9.263 1.00 69.56 178 ARG A C 1
ATOM 1309 O O . ARG A 1 178 ? -20.338 2.461 -9.405 1.00 69.56 178 ARG A O 1
ATOM 1316 N N . GLU A 1 179 ? -22.250 1.295 -9.539 1.00 73.50 179 GLU A N 1
ATOM 1317 C CA . GLU A 1 179 ? -23.082 2.397 -10.015 1.00 73.50 179 GLU A CA 1
ATOM 1318 C C . GLU A 1 179 ? -23.235 3.494 -8.957 1.00 73.50 179 GLU A C 1
ATOM 1320 O O . GLU A 1 179 ? -22.929 4.653 -9.242 1.00 73.50 179 GLU A O 1
ATOM 1325 N N . THR A 1 180 ? -23.585 3.132 -7.719 1.00 73.25 180 THR A N 1
ATOM 1326 C CA . THR A 1 180 ? -23.676 4.080 -6.598 1.00 73.25 180 THR A CA 1
ATOM 1327 C C . THR A 1 180 ? -22.327 4.751 -6.322 1.00 73.25 180 THR A C 1
ATOM 1329 O O . THR A 1 180 ? -22.270 5.960 -6.088 1.00 73.25 180 THR A O 1
ATOM 1332 N N . ALA A 1 181 ? -21.221 4.000 -6.398 1.00 73.12 181 ALA A N 1
ATOM 1333 C CA . ALA A 1 181 ? -19.872 4.542 -6.237 1.00 73.12 181 ALA A CA 1
ATOM 1334 C C . ALA A 1 181 ? -19.520 5.552 -7.344 1.00 73.12 181 ALA A C 1
ATOM 1336 O O . ALA A 1 181 ? -19.070 6.658 -7.046 1.00 73.12 181 ALA A O 1
ATOM 1337 N N . LEU A 1 182 ? -19.791 5.221 -8.614 1.00 74.88 182 LEU A N 1
ATOM 1338 C CA . LEU A 1 182 ? -19.567 6.127 -9.745 1.00 74.88 182 LEU A CA 1
ATOM 1339 C C . LEU A 1 182 ? -20.457 7.371 -9.673 1.00 74.88 182 LEU A C 1
ATOM 1341 O O . LEU A 1 182 ? -19.986 8.467 -9.960 1.00 74.88 182 LEU A O 1
ATOM 1345 N N . GLN A 1 183 ? -21.720 7.238 -9.263 1.00 77.12 183 GLN A N 1
ATOM 1346 C CA . GLN A 1 183 ? -22.628 8.374 -9.090 1.00 77.12 183 GLN A CA 1
ATOM 1347 C C . GLN A 1 183 ? -22.107 9.349 -8.024 1.00 77.12 183 GLN A C 1
ATOM 1349 O O . GLN A 1 183 ? -22.048 10.557 -8.267 1.00 77.12 183 GLN A O 1
ATOM 1354 N N . ARG A 1 184 ? -21.678 8.832 -6.865 1.00 75.19 184 ARG A N 1
ATOM 1355 C CA . ARG A 1 184 ? -21.086 9.645 -5.791 1.00 75.19 184 ARG A CA 1
ATOM 1356 C C . ARG A 1 184 ? -19.772 10.290 -6.232 1.00 75.19 184 ARG A C 1
ATOM 1358 O O . ARG A 1 184 ? -19.591 11.485 -6.011 1.00 75.19 184 ARG A O 1
ATOM 1365 N N . ALA A 1 185 ? -18.899 9.540 -6.909 1.00 75.06 185 ALA A N 1
ATOM 1366 C CA . ALA A 1 185 ? -17.635 10.054 -7.435 1.00 75.06 185 ALA A CA 1
ATOM 1367 C C . ALA A 1 185 ? -17.851 11.168 -8.470 1.00 75.06 185 ALA A C 1
ATOM 1369 O O . ALA A 1 185 ? -17.185 12.195 -8.393 1.00 75.06 185 ALA A O 1
ATOM 1370 N N . ARG A 1 186 ? -18.814 11.019 -9.393 1.00 82.88 186 ARG A N 1
ATOM 1371 C CA . ARG A 1 186 ? -19.189 12.069 -10.361 1.00 82.88 186 ARG A CA 1
ATOM 1372 C C . ARG A 1 186 ? -19.595 13.358 -9.664 1.00 82.88 186 ARG A C 1
ATOM 1374 O O . ARG A 1 186 ? -19.076 14.411 -10.017 1.00 82.88 186 ARG A O 1
ATOM 1381 N N . ARG A 1 187 ? -20.488 13.268 -8.672 1.00 81.62 187 ARG A N 1
ATOM 1382 C CA . ARG A 1 187 ? -20.942 14.435 -7.906 1.00 81.62 187 ARG A CA 1
ATOM 1383 C C . ARG A 1 187 ? -19.779 15.102 -7.173 1.00 81.62 187 ARG A C 1
ATOM 1385 O O . ARG A 1 187 ? -19.548 16.290 -7.365 1.00 81.62 187 ARG A O 1
ATOM 1392 N N . ALA A 1 188 ? -19.018 14.328 -6.398 1.00 78.50 188 ALA A N 1
ATOM 1393 C CA . ALA A 1 188 ? -17.888 14.847 -5.636 1.00 78.50 188 ALA A CA 1
ATOM 1394 C C . ALA A 1 188 ? -16.851 15.513 -6.552 1.00 78.50 188 ALA A C 1
ATOM 1396 O O . ALA A 1 188 ? -16.454 16.644 -6.307 1.00 78.50 188 ALA A O 1
ATOM 1397 N N . LEU A 1 189 ? -16.459 14.854 -7.648 1.00 81.19 189 LEU A N 1
ATOM 1398 C CA . LEU A 1 189 ? -15.484 15.391 -8.598 1.00 81.19 189 LEU A CA 1
ATOM 1399 C C . LEU A 1 189 ? -16.007 16.625 -9.344 1.00 81.19 189 LEU A C 1
ATOM 1401 O O . LEU A 1 189 ? -15.200 17.488 -9.686 1.00 81.19 189 LEU A O 1
ATOM 1405 N N . ALA A 1 190 ? -17.312 16.728 -9.613 1.00 82.31 190 ALA A N 1
ATOM 1406 C CA . ALA A 1 190 ? -17.909 17.906 -10.245 1.00 82.31 190 ALA A CA 1
ATOM 1407 C C . ALA A 1 190 ? -17.825 19.146 -9.343 1.00 82.31 190 ALA A C 1
ATOM 1409 O O . ALA A 1 190 ? -17.485 20.218 -9.832 1.00 82.31 190 ALA A O 1
ATOM 1410 N N . GLU A 1 191 ? -18.062 18.979 -8.040 1.00 85.44 191 GLU A N 1
ATOM 1411 C CA . GLU A 1 191 ? -18.020 20.058 -7.042 1.00 85.44 191 GLU A CA 1
ATOM 1412 C C . GLU A 1 191 ? -16.584 20.381 -6.564 1.00 85.44 191 GLU A C 1
ATOM 1414 O O . GLU A 1 191 ? -16.342 21.437 -5.988 1.00 85.44 191 GLU A O 1
ATOM 1419 N N . PHE A 1 192 ? -15.611 19.490 -6.797 1.00 79.12 192 PHE A N 1
ATOM 1420 C CA . PHE A 1 192 ? -14.234 19.654 -6.316 1.00 79.12 192 PHE A CA 1
ATOM 1421 C C . PHE A 1 192 ? -13.451 20.694 -7.127 1.00 79.12 192 PHE A C 1
ATOM 1423 O O . PHE A 1 192 ? -13.299 20.534 -8.333 1.00 79.12 192 PHE A O 1
ATOM 1430 N N . GLU A 1 193 ? -12.864 21.711 -6.499 1.00 81.12 193 GLU A N 1
ATOM 1431 C CA . GLU A 1 193 ? -11.991 22.678 -7.176 1.00 81.12 193 GLU A CA 1
ATOM 1432 C C . GLU A 1 193 ? -10.629 22.773 -6.488 1.00 81.12 193 GLU A C 1
ATOM 1434 O O . GLU A 1 193 ? -10.531 22.879 -5.269 1.00 81.12 193 GLU A O 1
ATOM 1439 N N . ILE A 1 194 ? -9.559 22.741 -7.286 1.00 73.75 194 ILE A N 1
ATOM 1440 C CA . ILE A 1 194 ? -8.197 23.015 -6.822 1.00 73.75 194 ILE A CA 1
ATOM 1441 C C . ILE A 1 194 ? -7.608 24.088 -7.732 1.00 73.75 194 ILE A C 1
ATOM 1443 O O . ILE A 1 194 ? -7.474 23.877 -8.939 1.00 73.75 194 ILE A O 1
ATOM 1447 N N . ALA A 1 195 ? -7.232 25.220 -7.141 1.00 75.31 195 ALA A N 1
ATOM 1448 C CA . ALA A 1 195 ? -6.558 26.319 -7.820 1.00 75.31 195 ALA A CA 1
ATOM 1449 C C . ALA A 1 195 ? -5.050 26.334 -7.506 1.00 75.31 195 ALA A C 1
ATOM 1451 O O . ALA A 1 195 ? -4.597 25.766 -6.515 1.00 75.31 195 ALA A O 1
ATOM 1452 N N . GLY A 1 196 ? -4.262 26.992 -8.361 1.00 68.81 196 GLY A N 1
ATOM 1453 C CA . GLY A 1 196 ? -2.833 27.247 -8.125 1.00 68.81 196 GLY A CA 1
ATOM 1454 C C . GLY A 1 196 ? -1.879 26.092 -8.453 1.00 68.81 196 GLY A C 1
ATOM 1455 O O . GLY A 1 196 ? -0.672 26.311 -8.512 1.00 68.81 196 GLY A O 1
ATOM 1456 N N . VAL A 1 197 ? -2.387 24.887 -8.733 1.00 57.25 197 VAL A N 1
ATOM 1457 C CA . VAL A 1 197 ? -1.574 23.724 -9.123 1.00 57.25 197 VAL A CA 1
ATOM 1458 C C . VAL A 1 197 ? -2.261 22.894 -10.206 1.00 57.25 197 VAL A C 1
ATOM 1460 O O . VAL A 1 197 ? -3.476 22.712 -10.200 1.00 57.25 197 VAL A O 1
ATOM 1463 N N . ALA A 1 198 ? -1.480 22.363 -11.150 1.00 65.38 198 ALA A N 1
ATOM 1464 C CA . ALA A 1 198 ? -1.993 21.415 -12.134 1.00 65.38 198 ALA A CA 1
ATOM 1465 C C . ALA A 1 198 ? -2.299 20.073 -11.452 1.00 65.38 198 ALA A C 1
ATOM 1467 O O . ALA A 1 198 ? -1.413 19.461 -10.856 1.00 65.38 198 ALA A O 1
ATOM 1468 N N . THR A 1 199 ? -3.538 19.597 -11.571 1.00 73.44 199 THR A N 1
ATOM 1469 C CA . THR A 1 199 ? -3.990 18.352 -10.937 1.00 73.44 199 THR A CA 1
ATOM 1470 C C . THR A 1 199 ? -4.487 17.337 -11.961 1.00 73.44 199 THR A C 1
ATOM 1472 O O . THR A 1 199 ? -4.747 17.643 -13.125 1.00 73.44 199 THR A O 1
ATOM 1475 N N . VAL A 1 200 ? -4.647 16.095 -11.509 1.00 68.50 200 VAL A N 1
ATOM 1476 C CA . VAL A 1 200 ? -5.275 15.010 -12.277 1.00 68.50 200 VAL A CA 1
ATOM 1477 C C . VAL A 1 200 ? -6.807 15.099 -12.281 1.00 68.50 200 VAL A C 1
ATOM 1479 O O . VAL A 1 200 ? -7.463 14.234 -12.858 1.00 68.50 200 VAL A O 1
ATOM 1482 N N . LEU A 1 201 ? -7.395 16.132 -11.673 1.00 74.19 201 LEU A N 1
ATOM 1483 C CA . LEU A 1 201 ? -8.841 16.290 -11.532 1.00 74.19 201 LEU A CA 1
ATOM 1484 C C . LEU A 1 201 ? -9.600 16.286 -12.876 1.00 74.19 201 LEU A C 1
ATOM 1486 O O . LEU A 1 201 ? -10.596 15.566 -12.964 1.00 74.19 201 LEU A O 1
ATOM 1490 N N . PRO A 1 202 ? -9.143 16.965 -13.956 1.00 79.06 202 PRO A N 1
ATOM 1491 C CA . PRO A 1 202 ? -9.820 16.884 -15.256 1.00 79.06 202 PRO A CA 1
ATOM 1492 C C . PRO A 1 202 ? -9.855 15.460 -15.823 1.00 79.06 202 PRO A C 1
ATOM 1494 O O . PRO A 1 202 ? -10.831 15.065 -16.453 1.00 79.0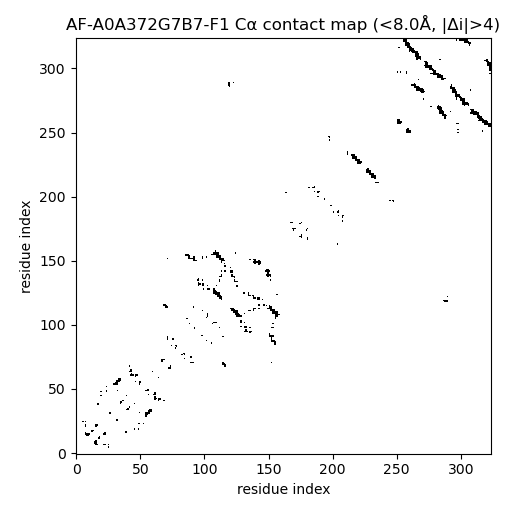6 202 PRO A O 1
ATOM 1497 N N . PHE A 1 203 ? -8.808 14.672 -15.566 1.00 72.56 203 PHE A N 1
ATOM 1498 C CA . PHE A 1 203 ? -8.732 13.279 -15.996 1.00 72.56 203 PHE A CA 1
ATOM 1499 C C . PHE A 1 203 ? -9.664 12.374 -15.185 1.00 72.56 203 PHE A C 1
ATOM 1501 O O . PHE A 1 203 ? -10.348 11.542 -15.769 1.00 72.56 203 PHE A O 1
ATOM 1508 N N . HIS A 1 204 ? -9.759 12.570 -13.867 1.00 70.38 204 HIS A N 1
ATOM 1509 C CA . HIS A 1 204 ? -10.696 11.813 -13.030 1.00 70.38 204 HIS A CA 1
ATOM 1510 C C . HIS A 1 204 ? -12.147 12.117 -13.409 1.00 70.38 204 HIS A C 1
ATOM 1512 O O . HIS A 1 204 ? -12.934 11.188 -13.552 1.00 70.38 204 HIS A O 1
ATOM 1518 N N . ARG A 1 205 ? -12.480 13.395 -13.649 1.00 81.62 205 ARG A N 1
ATOM 1519 C CA . ARG A 1 205 ? -13.789 13.813 -14.179 1.00 81.62 205 ARG A CA 1
ATOM 1520 C C . ARG A 1 205 ? -14.103 13.099 -15.487 1.00 81.62 205 ARG A C 1
ATOM 1522 O O . ARG A 1 205 ? -15.157 12.485 -15.584 1.00 81.62 205 ARG A O 1
ATOM 1529 N N . ALA A 1 206 ? -13.162 13.121 -16.434 1.00 78.19 206 ALA A N 1
ATOM 1530 C CA . ALA A 1 206 ? -13.314 12.420 -17.701 1.00 78.19 206 ALA A CA 1
ATOM 1531 C C . ALA A 1 206 ? -13.564 10.922 -17.488 1.00 78.19 206 ALA A C 1
ATOM 1533 O O . ALA A 1 206 ? -14.553 10.425 -17.999 1.00 78.19 206 ALA A O 1
ATOM 1534 N N . ILE A 1 207 ? -12.761 10.227 -16.672 1.00 74.62 207 ILE A N 1
ATOM 1535 C CA . ILE A 1 207 ? -12.923 8.785 -16.406 1.00 74.62 207 ILE A CA 1
ATOM 1536 C C . ILE A 1 207 ? -14.299 8.451 -15.830 1.00 74.62 207 ILE A C 1
ATOM 1538 O O . ILE A 1 207 ? -14.914 7.472 -16.243 1.00 74.62 207 ILE A O 1
ATOM 1542 N N . VAL A 1 208 ? -14.786 9.223 -14.853 1.00 74.50 208 VAL A N 1
ATOM 1543 C CA . VAL A 1 208 ? -16.059 8.885 -14.203 1.00 74.50 208 VAL A CA 1
ATOM 1544 C C . VAL A 1 208 ? -17.261 9.224 -15.079 1.00 74.50 208 VAL A C 1
ATOM 1546 O O . VAL A 1 208 ? -18.300 8.578 -14.938 1.00 74.50 208 VAL A O 1
ATOM 1549 N N . THR A 1 209 ? -17.156 10.211 -15.975 1.00 74.50 209 THR A N 1
ATOM 1550 C CA . THR A 1 209 ? -18.228 10.566 -16.922 1.00 74.50 209 THR A CA 1
ATOM 1551 C C . THR A 1 209 ? -18.120 9.846 -18.259 1.00 74.50 209 THR A C 1
ATOM 1553 O O . THR A 1 209 ? -19.080 9.892 -19.023 1.00 74.50 209 THR A O 1
ATOM 1556 N N . ASP A 1 210 ? -16.991 9.197 -18.549 1.00 67.94 210 ASP A N 1
ATOM 1557 C CA . ASP A 1 210 ? -16.798 8.429 -19.772 1.00 67.94 210 ASP A CA 1
ATOM 1558 C C . ASP A 1 210 ? -17.788 7.249 -19.796 1.00 67.94 210 ASP A C 1
ATOM 1560 O O . ASP A 1 210 ? -17.773 6.409 -18.886 1.00 67.94 210 ASP A O 1
ATOM 1564 N N . PRO A 1 211 ? -18.674 7.158 -20.804 1.00 57.31 211 PRO A N 1
ATOM 1565 C CA . PRO A 1 211 ? -19.507 5.977 -21.002 1.00 57.31 211 PRO A CA 1
ATOM 1566 C C . PRO A 1 211 ? -18.688 4.724 -21.375 1.00 57.31 211 PRO A C 1
ATOM 1568 O O . PRO A 1 211 ? -19.213 3.614 -21.326 1.00 57.31 211 PRO A O 1
ATOM 1571 N N . ALA A 1 212 ? -17.406 4.857 -21.729 1.00 49.50 212 ALA A N 1
ATOM 1572 C CA . ALA A 1 212 ? -16.538 3.778 -22.194 1.00 49.50 212 ALA A CA 1
ATOM 1573 C C . ALA A 1 212 ? -15.765 3.036 -21.080 1.00 49.50 212 ALA A C 1
ATOM 1575 O O . ALA A 1 212 ? -14.551 2.846 -21.166 1.00 49.50 212 ALA A O 1
ATOM 1576 N N . PRO A 1 213 ? -16.466 2.491 -20.070 1.00 44.78 213 PRO A N 1
ATOM 1577 C CA . PRO A 1 213 ? -16.128 1.141 -19.614 1.00 44.78 213 PRO A CA 1
ATOM 1578 C C . PRO A 1 213 ? -17.147 0.080 -20.048 1.00 44.78 213 PRO A C 1
ATOM 1580 O O . PRO A 1 213 ? -16.919 -1.099 -19.782 1.00 44.78 213 PRO A O 1
ATOM 1583 N N . THR A 1 214 ? -18.268 0.458 -20.680 1.00 44.12 214 THR A N 1
ATOM 1584 C CA . THR A 1 214 ? -19.394 -0.464 -20.944 1.00 44.12 214 THR A CA 1
ATOM 1585 C C . THR A 1 214 ? -19.681 -0.748 -22.419 1.00 44.12 214 THR A C 1
ATOM 1587 O O . THR A 1 214 ? -20.373 -1.723 -22.710 1.00 44.12 214 THR A O 1
ATOM 1590 N N . ALA A 1 215 ? -19.129 0.012 -23.369 1.00 42.75 215 ALA A N 1
ATOM 1591 C CA . ALA A 1 215 ? -19.356 -0.238 -24.793 1.00 42.75 215 ALA A CA 1
ATOM 1592 C C . ALA A 1 215 ? -18.474 -1.391 -25.315 1.00 42.75 215 ALA A C 1
ATOM 1594 O O . ALA A 1 215 ? -17.398 -1.182 -25.873 1.00 42.75 215 ALA A O 1
ATOM 1595 N N . ARG A 1 216 ? -18.932 -2.632 -25.125 1.00 47.78 216 ARG A N 1
ATOM 1596 C CA . ARG A 1 216 ? -18.428 -3.801 -25.860 1.00 47.78 216 ARG A CA 1
ATOM 1597 C C . ARG A 1 216 ? -19.105 -3.819 -27.225 1.00 47.78 216 ARG A C 1
ATOM 1599 O O . ARG A 1 216 ? -20.327 -3.926 -27.291 1.00 47.78 216 ARG A O 1
ATOM 1606 N N . ARG A 1 217 ? -18.334 -3.725 -28.310 1.00 45.38 217 ARG A N 1
ATOM 1607 C CA . ARG A 1 217 ? -18.865 -3.938 -29.661 1.00 45.38 217 ARG A CA 1
ATOM 1608 C C . ARG A 1 217 ? -18.359 -5.273 -30.184 1.00 45.38 217 ARG A C 1
ATOM 1610 O O . ARG A 1 217 ? -17.194 -5.386 -30.549 1.00 45.38 217 ARG A O 1
ATOM 1617 N N . SER A 1 218 ? -19.234 -6.270 -30.233 1.00 47.97 218 SER A N 1
ATOM 1618 C CA . SER A 1 218 ? -18.951 -7.508 -30.957 1.00 47.97 218 SER A CA 1
ATOM 1619 C C . SER A 1 218 ? -19.006 -7.246 -32.458 1.00 47.97 218 SER A C 1
ATOM 1621 O O . SER A 1 218 ? -19.983 -6.698 -32.973 1.00 47.97 218 SER A O 1
ATOM 1623 N N . VAL A 1 219 ? -17.952 -7.631 -33.166 1.00 61.19 219 VAL A N 1
ATOM 1624 C CA . VAL A 1 219 ? -17.895 -7.651 -34.627 1.00 61.19 219 VAL A CA 1
ATOM 1625 C C . VAL A 1 219 ? -17.534 -9.064 -35.049 1.00 61.19 219 VAL A C 1
ATOM 1627 O O . VAL A 1 219 ? -16.586 -9.650 -34.538 1.00 61.19 219 VAL A O 1
ATOM 1630 N N . THR A 1 220 ? -18.288 -9.636 -35.979 1.00 58.34 220 THR A N 1
ATOM 1631 C CA . THR A 1 220 ? -17.927 -10.929 -36.559 1.00 58.34 220 THR A CA 1
ATOM 1632 C C . THR A 1 220 ? -16.830 -10.717 -37.597 1.00 58.34 220 THR A C 1
ATOM 1634 O O . THR A 1 220 ? -17.082 -10.090 -38.624 1.00 58.34 220 THR A O 1
ATOM 1637 N N . ALA A 1 221 ? -15.633 -11.231 -37.332 1.00 52.53 221 ALA A N 1
ATOM 1638 C CA . ALA A 1 221 ? -14.526 -11.269 -38.280 1.00 52.53 221 ALA A CA 1
ATOM 1639 C C . ALA A 1 221 ? -14.401 -12.679 -38.866 1.00 52.53 221 ALA A C 1
ATOM 1641 O O . ALA A 1 221 ? -14.653 -13.665 -38.178 1.00 52.53 221 ALA A O 1
ATOM 1642 N N . GLU A 1 222 ? -14.028 -12.795 -40.134 1.00 58.03 222 GLU A N 1
ATOM 1643 C CA . GLU A 1 222 ? -13.749 -14.089 -40.754 1.00 58.03 222 GLU A CA 1
ATOM 1644 C C . GLU A 1 222 ? -12.237 -14.331 -40.752 1.00 58.03 222 GLU A C 1
ATOM 1646 O O . GLU A 1 222 ? -11.479 -13.515 -41.274 1.00 58.03 222 GLU A O 1
ATOM 1651 N N . VAL A 1 223 ? -11.804 -15.427 -40.128 1.00 48.66 223 VAL A N 1
ATOM 1652 C CA . VAL A 1 223 ? -10.403 -15.865 -40.073 1.00 48.66 223 VAL A CA 1
ATOM 1653 C C . VAL A 1 223 ? -10.357 -17.280 -40.640 1.00 48.66 223 VAL A C 1
ATOM 1655 O O . VAL A 1 223 ? -11.043 -18.170 -40.137 1.00 48.66 223 VAL A O 1
ATOM 1658 N N . ASP A 1 224 ? -9.609 -17.471 -41.728 1.00 46.25 224 ASP A N 1
ATOM 1659 C CA . ASP A 1 224 ? -9.452 -18.756 -42.429 1.00 46.25 224 ASP A CA 1
ATOM 1660 C C . ASP A 1 224 ? -10.781 -19.439 -42.815 1.00 46.25 224 ASP A C 1
ATOM 1662 O O . ASP A 1 224 ? -10.968 -20.644 -42.640 1.00 46.25 224 ASP A O 1
ATOM 1666 N N . GLY A 1 225 ? -11.746 -18.659 -43.314 1.00 60.44 225 GLY A N 1
ATOM 1667 C CA . GLY A 1 225 ? -13.057 -19.167 -43.740 1.00 60.44 225 GLY A CA 1
ATOM 1668 C C . GLY A 1 225 ? -14.036 -19.455 -42.595 1.00 60.44 225 GLY A C 1
ATOM 1669 O O . GLY A 1 225 ? -15.120 -19.995 -42.822 1.00 60.44 225 GLY A O 1
ATOM 1670 N N . LYS A 1 226 ? -13.672 -19.131 -41.345 1.00 46.09 226 LYS A N 1
ATOM 1671 C CA . LYS A 1 226 ? -14.530 -19.294 -40.164 1.00 46.09 226 LYS A CA 1
ATOM 1672 C C . LYS A 1 226 ? -14.883 -17.945 -39.561 1.00 46.09 226 LYS A C 1
ATOM 1674 O O . LYS A 1 226 ? -14.022 -17.112 -39.293 1.00 46.09 226 LYS A O 1
ATOM 1679 N N . ARG A 1 227 ? -16.175 -17.747 -39.301 1.00 58.16 227 ARG A N 1
ATOM 1680 C CA . ARG A 1 227 ? -16.700 -16.550 -38.637 1.00 58.16 227 ARG A CA 1
ATOM 1681 C C . ARG A 1 227 ? -16.435 -16.641 -37.135 1.00 58.16 227 ARG A C 1
ATOM 1683 O O . ARG A 1 227 ? -16.999 -17.496 -36.460 1.00 58.16 227 ARG A O 1
ATOM 1690 N N . VAL A 1 228 ? -15.586 -15.756 -36.631 1.00 56.19 228 VAL A N 1
ATOM 1691 C CA . VAL A 1 228 ? -15.215 -15.615 -35.222 1.00 56.19 228 VAL A CA 1
ATOM 1692 C C . VAL A 1 228 ? -15.794 -14.306 -34.693 1.00 56.19 228 VAL A C 1
ATOM 1694 O O . VAL A 1 228 ? -15.688 -13.256 -35.326 1.00 56.19 228 VAL A O 1
ATOM 1697 N N . GLU A 1 229 ? -16.435 -14.352 -33.530 1.00 47.72 229 GLU A N 1
ATOM 1698 C CA . GLU A 1 229 ? -16.901 -13.146 -32.849 1.00 47.72 229 GLU A CA 1
ATOM 1699 C C . GLU A 1 229 ? -15.723 -12.468 -32.140 1.00 47.72 229 GLU A C 1
ATOM 1701 O O . GLU A 1 229 ? -15.098 -13.042 -31.250 1.00 47.72 229 GLU A O 1
ATOM 1706 N N . VAL A 1 230 ? -15.404 -11.242 -32.552 1.00 53.22 230 VAL A N 1
ATOM 1707 C CA . VAL A 1 230 ? -14.327 -10.430 -31.986 1.00 53.22 230 VAL A CA 1
ATOM 1708 C C . VAL A 1 230 ? -14.948 -9.286 -31.199 1.00 53.22 230 VAL A C 1
ATOM 1710 O O . VAL A 1 230 ? -15.634 -8.426 -31.751 1.00 53.22 230 VAL A O 1
ATOM 1713 N N . VAL A 1 231 ? -14.693 -9.256 -29.894 1.00 49.81 231 VAL A N 1
ATOM 1714 C CA . VAL A 1 231 ? -15.121 -8.155 -29.028 1.00 49.81 231 VAL A CA 1
ATOM 1715 C C . VAL A 1 231 ? -14.104 -7.024 -29.145 1.00 49.81 231 VAL A C 1
ATOM 1717 O O . VAL A 1 231 ? -12.973 -7.136 -28.674 1.00 49.81 231 VAL A O 1
ATOM 1720 N N . LEU A 1 232 ? -14.502 -5.926 -29.785 1.00 46.16 232 LEU A N 1
ATOM 1721 C CA . LEU A 1 232 ? -13.691 -4.721 -29.891 1.00 46.16 232 LEU A CA 1
ATOM 1722 C C . LEU A 1 232 ? -13.915 -3.832 -28.665 1.00 46.16 232 LEU A C 1
ATOM 1724 O O . LEU A 1 232 ? -15.044 -3.449 -28.345 1.00 46.16 232 LEU A O 1
ATOM 1728 N N . HIS A 1 233 ? -12.812 -3.466 -28.014 1.00 46.00 233 HIS A N 1
ATOM 1729 C CA . HIS A 1 233 ? -12.760 -2.396 -27.026 1.00 46.00 233 HIS A CA 1
ATOM 1730 C C . HIS A 1 233 ? -12.305 -1.120 -27.738 1.00 46.00 233 HIS A C 1
ATOM 1732 O O . HIS A 1 233 ? -11.115 -0.937 -27.986 1.00 46.00 233 HIS A O 1
ATOM 1738 N N . THR A 1 234 ? -13.236 -0.250 -28.123 1.00 43.75 234 THR A N 1
ATOM 1739 C CA . THR A 1 234 ? -12.872 1.030 -28.742 1.00 43.75 234 THR A CA 1
ATOM 1740 C C . THR A 1 234 ? -12.493 2.031 -27.655 1.00 43.75 234 THR A C 1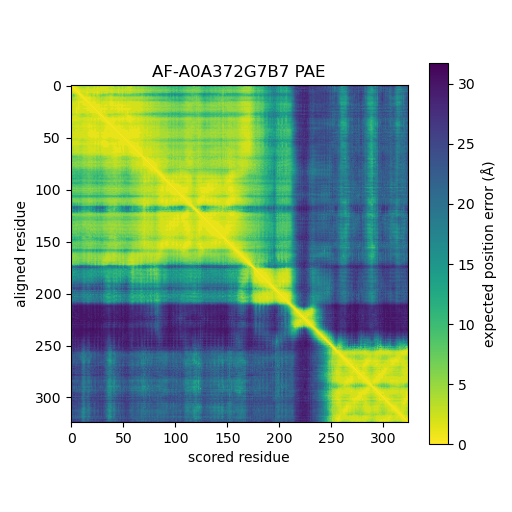
ATOM 1742 O O . THR A 1 234 ? -13.360 2.471 -26.902 1.00 43.75 234 THR A O 1
ATOM 1745 N N . SER A 1 235 ? -11.219 2.422 -27.579 1.00 42.25 235 SER A N 1
ATOM 1746 C CA . SER A 1 235 ? -10.861 3.706 -26.972 1.00 42.25 235 SER A CA 1
ATOM 1747 C C . SER A 1 235 ? -11.306 4.819 -27.920 1.00 42.25 235 SER A C 1
ATOM 1749 O O . SER A 1 235 ? -11.017 4.738 -29.114 1.00 42.25 235 SER A O 1
ATOM 1751 N N . ALA A 1 236 ? -12.003 5.834 -27.409 1.00 44.34 236 ALA A N 1
ATOM 1752 C CA . ALA A 1 236 ? -12.345 7.029 -28.177 1.00 44.34 236 ALA A CA 1
ATOM 1753 C C . ALA A 1 236 ? -11.089 7.696 -28.776 1.00 44.34 236 ALA A C 1
ATOM 1755 O O . ALA A 1 236 ? -9.987 7.539 -28.241 1.00 44.34 236 ALA A O 1
ATOM 1756 N N . ASP A 1 237 ? -11.276 8.421 -29.884 1.00 36.81 237 ASP A N 1
ATOM 1757 C CA . ASP A 1 237 ? -10.218 9.090 -30.647 1.00 36.81 237 ASP A CA 1
ATOM 1758 C C . ASP A 1 237 ? -9.223 9.859 -29.757 1.00 36.81 237 ASP A C 1
ATOM 1760 O O . ASP A 1 237 ? -9.622 10.496 -28.772 1.00 36.81 237 ASP A O 1
ATOM 1764 N N . PRO A 1 238 ? -7.919 9.852 -30.093 1.00 38.41 238 PRO A N 1
ATOM 1765 C CA . PRO A 1 238 ? -6.922 10.576 -29.323 1.00 38.41 238 PRO A CA 1
ATOM 1766 C C . PRO A 1 238 ? -7.223 12.078 -29.366 1.00 38.41 238 PRO A C 1
ATOM 1768 O O . PRO A 1 238 ? -7.113 12.728 -30.405 1.00 38.41 238 PRO A O 1
ATOM 1771 N N . ALA A 1 239 ? -7.578 12.646 -28.211 1.00 44.19 239 ALA A N 1
ATOM 1772 C CA . ALA A 1 239 ? -7.713 14.088 -28.062 1.00 44.19 239 ALA A CA 1
ATOM 1773 C C . ALA A 1 239 ? -6.399 14.789 -28.473 1.00 44.19 239 ALA A C 1
ATOM 1775 O O . ALA A 1 239 ? -5.312 14.29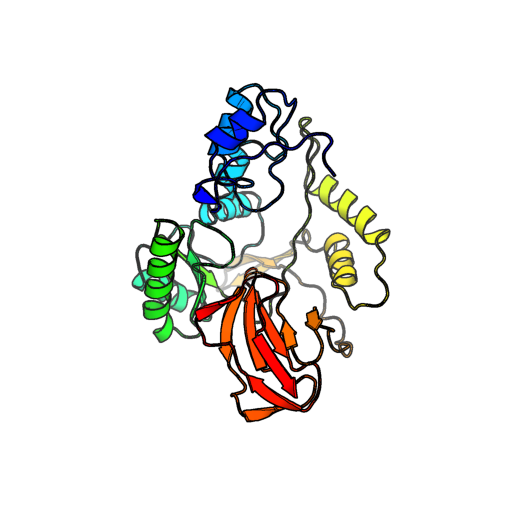9 -28.135 1.00 44.19 239 ALA A O 1
ATOM 1776 N N . PRO A 1 240 ? -6.463 15.944 -29.164 1.00 37.47 240 PRO A N 1
ATOM 1777 C CA . PRO A 1 240 ? -5.273 16.649 -29.617 1.00 37.47 240 PRO A CA 1
ATOM 1778 C C . PRO A 1 240 ? -4.373 17.007 -28.430 1.00 37.47 240 PRO A C 1
ATOM 1780 O O . PRO A 1 240 ? -4.825 17.522 -27.401 1.00 37.47 240 PRO A O 1
ATOM 1783 N N . ALA A 1 241 ? -3.080 16.718 -28.574 1.00 37.38 241 ALA A N 1
ATOM 1784 C CA . ALA A 1 241 ? -2.081 16.956 -27.545 1.00 37.38 241 ALA A CA 1
ATOM 1785 C C . ALA A 1 241 ? -1.971 18.458 -27.243 1.00 37.38 241 ALA A C 1
ATOM 1787 O O . ALA A 1 241 ? -1.399 19.224 -28.016 1.00 37.38 241 ALA A O 1
ATOM 1788 N N . ARG A 1 242 ? -2.503 18.892 -26.095 1.00 40.59 242 ARG A N 1
ATOM 1789 C CA . ARG A 1 242 ? -2.234 20.236 -25.571 1.00 40.59 242 ARG A CA 1
ATOM 1790 C C . ARG A 1 242 ? -0.814 20.305 -24.985 1.00 40.59 242 ARG A C 1
ATOM 1792 O O . ARG A 1 242 ? -0.387 19.335 -24.346 1.00 40.59 242 ARG A O 1
ATOM 1799 N N . PRO A 1 243 ? -0.097 21.436 -25.139 1.00 33.28 243 PRO A N 1
ATOM 1800 C CA . PRO A 1 243 ? 1.189 21.647 -24.483 1.00 33.28 243 PRO A CA 1
ATOM 1801 C C . PRO A 1 243 ? 1.010 21.520 -22.970 1.00 33.28 243 PRO A C 1
ATOM 1803 O O . PRO A 1 243 ? 0.120 22.137 -22.382 1.00 33.28 243 PRO A O 1
ATOM 1806 N N . ARG A 1 244 ? 1.822 20.670 -22.340 1.00 43.50 244 ARG A N 1
ATOM 1807 C CA . ARG A 1 244 ? 1.722 20.408 -20.903 1.00 43.50 244 ARG A CA 1
ATOM 1808 C C . ARG A 1 244 ? 2.414 21.532 -20.128 1.00 43.50 244 ARG A C 1
ATOM 1810 O O . ARG A 1 244 ? 3.585 21.792 -20.403 1.00 43.50 244 ARG A O 1
ATOM 1817 N N . PRO A 1 245 ? 1.761 22.150 -19.131 1.00 36.66 245 PRO A N 1
ATOM 1818 C CA . PRO A 1 245 ? 2.466 23.001 -18.184 1.00 36.66 245 PRO A CA 1
ATOM 1819 C C . PRO A 1 245 ? 3.469 22.158 -17.381 1.00 36.66 245 PRO A C 1
ATOM 1821 O O . PRO A 1 245 ? 3.196 21.002 -17.039 1.00 36.66 245 PRO A O 1
ATOM 1824 N N . ARG A 1 246 ? 4.649 22.728 -17.102 1.00 36.78 246 ARG A N 1
ATOM 1825 C CA . ARG A 1 246 ? 5.684 22.105 -16.261 1.00 36.78 246 ARG A CA 1
ATOM 1826 C C . ARG A 1 246 ? 5.092 21.801 -14.878 1.00 36.78 246 ARG A C 1
ATOM 1828 O O . ARG A 1 246 ? 4.553 22.687 -14.222 1.00 36.78 246 ARG A O 1
ATOM 1835 N N . ARG A 1 247 ? 5.171 20.535 -14.462 1.00 41.69 247 ARG A N 1
ATOM 1836 C CA . ARG A 1 247 ? 4.688 20.041 -13.164 1.00 41.69 247 ARG A CA 1
ATOM 1837 C C . ARG A 1 247 ? 5.535 20.672 -12.053 1.00 41.69 247 ARG A C 1
ATOM 1839 O O . ARG A 1 247 ? 6.753 20.532 -12.080 1.00 41.69 247 ARG A O 1
ATOM 1846 N N . ALA A 1 248 ? 4.907 21.364 -11.106 1.00 44.47 248 ALA A N 1
ATOM 1847 C CA . ALA A 1 248 ? 5.576 21.770 -9.873 1.00 44.47 248 ALA A CA 1
ATOM 1848 C C . ALA A 1 248 ? 5.618 20.561 -8.926 1.00 44.47 248 ALA A C 1
ATOM 1850 O O . ALA A 1 248 ? 4.590 19.930 -8.678 1.00 44.47 248 ALA A O 1
ATOM 1851 N N . GLU A 1 249 ? 6.812 20.203 -8.465 1.00 49.03 249 GLU A N 1
ATOM 1852 C CA . GLU A 1 249 ? 7.049 19.045 -7.599 1.00 49.03 249 GLU A CA 1
ATOM 1853 C C . GLU A 1 249 ? 6.968 19.443 -6.114 1.00 49.03 249 GLU A C 1
ATOM 1855 O O . GLU A 1 249 ? 7.359 20.564 -5.776 1.00 49.03 249 GLU A O 1
ATOM 1860 N N . PRO A 1 250 ? 6.485 18.560 -5.217 1.00 45.56 250 PRO A N 1
ATOM 1861 C CA . PRO A 1 250 ? 6.442 18.825 -3.781 1.00 45.56 250 PRO A CA 1
ATOM 1862 C C . PRO A 1 250 ? 7.872 18.926 -3.233 1.00 45.56 250 PRO A C 1
ATOM 1864 O O . PRO A 1 250 ? 8.578 17.928 -3.106 1.00 45.56 250 PRO A O 1
ATOM 1867 N N . ARG A 1 251 ? 8.313 20.150 -2.938 1.00 57.62 251 ARG A N 1
ATOM 1868 C CA . ARG A 1 251 ? 9.645 20.449 -2.401 1.00 57.62 251 ARG A CA 1
ATOM 1869 C C . ARG A 1 251 ? 9.495 20.971 -0.979 1.00 57.62 251 ARG A C 1
ATOM 1871 O O . ARG A 1 251 ? 8.757 21.927 -0.759 1.00 57.62 251 ARG A O 1
ATOM 1878 N N . GLN A 1 252 ? 10.215 20.376 -0.032 1.00 61.56 252 GLN A N 1
ATOM 1879 C CA . GLN A 1 252 ? 10.537 21.047 1.224 1.00 61.56 252 GLN A CA 1
ATOM 1880 C C . GLN A 1 252 ? 11.985 21.512 1.139 1.00 61.56 252 GLN A C 1
ATOM 1882 O O . GLN A 1 252 ? 12.893 20.728 0.870 1.00 61.56 252 GLN A O 1
ATOM 1887 N N . THR A 1 253 ? 12.187 22.808 1.325 1.00 68.00 253 THR A N 1
ATOM 1888 C CA . THR A 1 253 ? 13.508 23.433 1.314 1.00 68.00 253 THR A CA 1
ATOM 1889 C C . THR A 1 253 ? 13.702 24.160 2.627 1.00 68.00 253 THR A C 1
ATOM 1891 O O . THR A 1 253 ? 12.794 24.865 3.069 1.00 68.00 253 THR A O 1
ATOM 1894 N N . ASN A 1 254 ? 14.884 24.033 3.220 1.00 75.88 254 ASN A N 1
ATOM 1895 C CA . ASN A 1 254 ? 15.292 24.865 4.344 1.00 75.88 254 ASN A CA 1
ATOM 1896 C C . ASN A 1 254 ? 16.614 25.551 3.986 1.00 75.88 254 ASN A C 1
ATOM 1898 O O . ASN A 1 254 ? 17.679 24.942 4.082 1.00 75.88 254 ASN A O 1
ATOM 1902 N N . GLY A 1 255 ? 16.526 26.785 3.483 1.00 84.88 255 GLY A N 1
ATOM 1903 C CA . GLY A 1 255 ? 17.667 27.499 2.910 1.00 84.88 255 GLY A CA 1
ATOM 1904 C C . GLY A 1 255 ? 18.312 26.720 1.758 1.00 84.88 255 GLY A C 1
ATOM 1905 O O . GLY A 1 255 ? 17.688 26.462 0.725 1.00 84.88 255 GLY A O 1
ATOM 1906 N N . ASP A 1 256 ? 19.562 26.318 1.961 1.00 88.38 256 ASP A N 1
ATOM 1907 C CA . ASP A 1 256 ? 20.376 25.590 0.983 1.00 88.38 256 ASP A CA 1
ATOM 1908 C C . ASP A 1 256 ? 20.046 24.091 0.917 1.00 88.38 256 ASP A C 1
ATOM 1910 O O . ASP A 1 256 ? 20.426 23.418 -0.043 1.00 88.38 256 ASP A O 1
ATOM 1914 N N . ALA A 1 257 ? 19.312 23.563 1.902 1.00 89.69 257 ALA A N 1
ATOM 1915 C CA . ALA A 1 257 ? 18.994 22.146 2.001 1.00 89.69 257 ALA A CA 1
ATOM 1916 C C . ALA A 1 257 ? 17.792 21.749 1.139 1.00 89.69 257 ALA A C 1
ATOM 1918 O O . ALA A 1 257 ? 16.679 22.258 1.313 1.00 89.69 257 ALA A O 1
ATOM 1919 N N . LEU A 1 258 ? 18.014 20.767 0.264 1.00 89.25 258 LEU A N 1
ATOM 1920 C CA . LEU A 1 258 ? 16.967 20.037 -0.439 1.00 89.25 258 LEU A CA 1
ATOM 1921 C C . LEU A 1 258 ? 16.523 18.847 0.422 1.00 89.25 258 LEU A C 1
ATOM 1923 O O . LEU A 1 258 ? 17.302 17.916 0.649 1.00 89.25 258 LEU A O 1
ATOM 1927 N N . LEU A 1 259 ? 15.277 18.877 0.900 1.00 88.94 259 LEU A N 1
ATOM 1928 C CA . LEU A 1 259 ? 14.699 17.838 1.755 1.00 88.94 259 LEU A CA 1
ATOM 1929 C C . LEU A 1 259 ? 13.684 16.992 0.983 1.00 88.94 259 LEU A C 1
ATOM 1931 O O . LEU A 1 259 ? 13.000 17.489 0.083 1.00 88.94 259 LEU A O 1
ATOM 1935 N N . TYR A 1 260 ? 13.535 15.726 1.380 1.00 84.00 260 TYR A N 1
ATOM 1936 C CA . TYR A 1 260 ? 12.462 14.868 0.875 1.00 84.00 260 TYR A CA 1
ATOM 1937 C C . TYR A 1 260 ? 11.391 14.604 1.951 1.00 84.00 260 TYR A C 1
ATOM 1939 O O . TYR A 1 260 ? 11.737 14.178 3.056 1.00 84.00 260 TYR A O 1
ATOM 1947 N N . PRO A 1 261 ? 10.095 14.858 1.675 1.00 76.56 261 PRO A N 1
ATOM 1948 C CA . PRO A 1 261 ? 9.052 14.821 2.704 1.00 76.56 261 PRO A CA 1
ATOM 1949 C C . PRO A 1 261 ? 8.425 13.438 2.923 1.00 76.56 261 PRO A C 1
ATOM 1951 O O . PRO A 1 261 ? 7.628 13.283 3.843 1.00 76.56 261 PRO A O 1
ATOM 1954 N N . LEU A 1 262 ? 8.737 12.439 2.094 1.00 80.50 262 LEU A N 1
ATOM 1955 C CA . LEU A 1 262 ? 8.131 11.107 2.175 1.00 80.50 262 LEU A CA 1
ATOM 1956 C C . LEU A 1 262 ? 9.168 10.047 2.550 1.00 80.50 262 LEU A C 1
ATOM 1958 O O . LEU A 1 262 ? 10.372 10.254 2.429 1.00 80.50 262 LEU A O 1
ATOM 1962 N N . GLN A 1 263 ? 8.688 8.889 2.998 1.00 81.94 263 GLN A N 1
ATOM 1963 C CA . GLN A 1 263 ? 9.529 7.704 3.103 1.00 81.94 263 GLN A CA 1
ATOM 1964 C C . GLN A 1 263 ? 9.780 7.132 1.701 1.00 81.94 263 GLN A C 1
ATOM 1966 O O . GLN A 1 263 ? 8.831 6.882 0.955 1.00 81.94 263 GLN A O 1
ATOM 1971 N N . SER A 1 264 ? 11.043 6.912 1.346 1.00 86.31 264 SER A N 1
ATOM 1972 C CA . SER A 1 264 ? 11.437 6.428 0.018 1.00 86.31 264 SER A CA 1
ATOM 1973 C C . SER A 1 264 ? 12.775 5.699 0.027 1.00 86.31 264 SER A C 1
ATOM 1975 O O . SER A 1 264 ? 13.434 5.599 1.059 1.00 86.31 264 SER A O 1
ATOM 1977 N N . THR A 1 265 ? 13.204 5.235 -1.143 1.00 82.12 265 THR A N 1
ATOM 1978 C CA . THR A 1 265 ? 14.552 4.706 -1.381 1.00 82.12 265 THR A CA 1
ATOM 1979 C C . THR A 1 265 ? 15.187 5.460 -2.545 1.00 82.12 265 THR A C 1
ATOM 1981 O O . THR A 1 265 ? 14.531 5.684 -3.558 1.00 82.12 265 THR A O 1
ATOM 1984 N N . VAL A 1 266 ? 16.452 5.869 -2.443 1.00 86.81 266 VAL A N 1
ATOM 1985 C CA . VAL A 1 266 ? 17.181 6.439 -3.589 1.00 86.81 266 VAL A CA 1
ATOM 1986 C C . VAL A 1 266 ? 17.406 5.335 -4.621 1.00 86.81 266 VAL A C 1
ATOM 1988 O O . VAL A 1 266 ? 18.050 4.336 -4.315 1.00 86.81 266 VAL A O 1
ATOM 1991 N N . VAL A 1 267 ? 16.913 5.504 -5.847 1.00 81.56 267 VAL A N 1
ATOM 1992 C CA . VAL A 1 267 ? 17.121 4.531 -6.936 1.00 81.56 267 VAL A CA 1
ATOM 1993 C C . VAL A 1 267 ? 18.246 4.942 -7.873 1.00 81.56 267 VAL A C 1
ATOM 1995 O O . VAL A 1 267 ? 18.956 4.086 -8.397 1.00 81.56 267 VAL A O 1
ATOM 1998 N N . LYS A 1 268 ? 18.451 6.250 -8.064 1.00 85.56 268 LYS A N 1
ATOM 1999 C CA . LYS A 1 268 ? 19.502 6.770 -8.939 1.00 85.56 268 LYS A CA 1
ATOM 2000 C C . LYS A 1 268 ? 20.066 8.079 -8.411 1.00 85.56 268 LYS A C 1
ATOM 2002 O O . LYS A 1 268 ? 19.324 8.916 -7.910 1.00 85.56 268 LYS A O 1
ATOM 2007 N N . VAL A 1 269 ? 21.367 8.266 -8.587 1.00 91.19 269 VAL A N 1
ATOM 2008 C CA . VAL A 1 269 ? 22.064 9.536 -8.370 1.00 91.19 269 VAL A CA 1
ATOM 2009 C C . VAL A 1 269 ? 22.545 10.029 -9.733 1.00 91.19 269 VAL A C 1
ATOM 2011 O O . VAL A 1 269 ? 23.041 9.235 -10.532 1.00 91.19 269 VAL A O 1
ATOM 2014 N N . LEU A 1 270 ? 22.289 11.299 -10.037 1.00 89.50 270 LEU A N 1
ATOM 2015 C CA . LEU A 1 270 ? 22.516 11.919 -11.348 1.00 89.50 270 LEU A CA 1
ATOM 2016 C C . LEU A 1 270 ? 23.429 13.148 -11.289 1.00 89.50 270 LEU A C 1
ATOM 2018 O O . LEU A 1 270 ? 23.893 13.593 -12.334 1.00 89.50 270 LEU A O 1
ATOM 2022 N N . ALA A 1 271 ? 23.700 13.668 -10.094 1.00 90.00 271 ALA A N 1
ATOM 2023 C CA . ALA A 1 271 ? 24.684 14.711 -9.854 1.00 90.00 271 ALA A CA 1
ATOM 2024 C C . ALA A 1 271 ? 25.593 14.292 -8.694 1.00 90.00 271 ALA A C 1
ATOM 2026 O O . ALA A 1 271 ? 25.146 13.588 -7.790 1.00 90.00 271 ALA A O 1
ATOM 2027 N N . GLU A 1 272 ? 26.851 14.715 -8.740 1.00 91.56 272 GLU A N 1
ATOM 2028 C CA . GLU A 1 272 ? 27.872 14.389 -7.742 1.00 91.56 272 GLU A CA 1
ATOM 2029 C C . GLU A 1 272 ? 28.132 15.582 -6.817 1.00 91.56 272 GLU A C 1
ATOM 2031 O O . GLU A 1 272 ? 27.793 16.727 -7.128 1.00 91.56 272 GLU A O 1
ATOM 2036 N N . GLU A 1 273 ? 28.739 15.322 -5.663 1.00 92.44 273 GLU A N 1
ATOM 2037 C CA . GLU A 1 273 ? 29.241 16.393 -4.805 1.00 92.44 273 GLU A CA 1
ATOM 2038 C C . GLU A 1 273 ? 30.327 17.196 -5.542 1.00 92.44 273 GLU A C 1
ATOM 2040 O O . GLU A 1 273 ? 31.170 16.638 -6.239 1.00 92.44 273 GLU A O 1
ATOM 2045 N N . GLY A 1 274 ? 30.271 18.522 -5.438 1.00 92.31 274 GLY A N 1
ATOM 2046 C CA . GLY A 1 274 ? 31.080 19.463 -6.211 1.00 92.31 274 GLY A CA 1
ATOM 2047 C C . GLY A 1 274 ? 30.497 19.837 -7.579 1.00 92.31 274 GLY A C 1
ATOM 2048 O O . GLY A 1 274 ? 31.006 20.760 -8.214 1.00 92.31 274 GLY A O 1
ATOM 2049 N N . ALA A 1 275 ? 29.423 19.187 -8.043 1.00 92.94 275 ALA A N 1
ATOM 2050 C CA . ALA A 1 275 ? 28.800 19.532 -9.319 1.00 92.94 275 ALA A CA 1
ATOM 2051 C C . ALA A 1 275 ? 28.041 20.867 -9.240 1.00 92.94 275 ALA A C 1
ATOM 2053 O O . ALA A 1 275 ? 27.265 21.111 -8.312 1.00 92.94 275 ALA A O 1
ATOM 2054 N N . THR A 1 276 ? 28.221 21.717 -10.253 1.00 94.50 276 THR A N 1
ATOM 2055 C CA . THR A 1 276 ? 27.379 22.899 -10.470 1.00 94.50 276 THR A CA 1
ATOM 2056 C C . THR A 1 276 ? 26.081 22.481 -11.155 1.00 94.50 276 THR A C 1
ATOM 2058 O O . THR A 1 276 ? 26.111 21.842 -12.204 1.00 94.50 276 THR A O 1
ATOM 2061 N N . VAL A 1 277 ? 24.943 22.860 -10.578 1.00 93.50 277 VAL A N 1
ATOM 2062 C CA . VAL A 1 277 ? 23.602 22.540 -11.084 1.00 93.50 277 VAL A CA 1
ATOM 2063 C C . VAL A 1 277 ? 22.805 23.811 -11.348 1.00 93.50 277 VAL A C 1
ATOM 2065 O O . VAL A 1 277 ? 22.943 24.807 -10.636 1.00 93.50 277 VAL A O 1
ATOM 2068 N N . ALA A 1 278 ? 21.946 23.785 -12.363 1.00 91.81 278 ALA A N 1
ATOM 2069 C CA . ALA A 1 278 ? 20.920 24.793 -12.585 1.00 91.81 278 ALA A CA 1
ATOM 2070 C C . ALA A 1 278 ? 19.625 24.420 -11.847 1.00 91.81 278 ALA A C 1
ATOM 2072 O O . ALA A 1 278 ? 19.336 23.252 -11.584 1.00 91.81 278 ALA A O 1
ATOM 2073 N N . ALA A 1 279 ? 18.790 25.417 -11.538 1.00 89.25 279 ALA A N 1
ATOM 2074 C CA . ALA A 1 279 ? 17.473 25.151 -10.965 1.00 89.25 279 ALA A CA 1
ATOM 2075 C C . ALA A 1 279 ? 16.637 24.268 -11.910 1.00 89.25 279 ALA A C 1
ATOM 2077 O O . ALA A 1 279 ? 16.398 24.621 -13.065 1.00 89.25 279 ALA A O 1
ATOM 2078 N N . GLY A 1 280 ? 16.142 23.144 -11.392 1.00 85.81 280 GLY A N 1
ATOM 2079 C CA . GLY A 1 280 ? 15.394 22.148 -12.157 1.00 85.81 280 GLY A CA 1
ATOM 2080 C C . GLY A 1 280 ? 16.223 20.965 -12.662 1.00 85.81 280 GLY A C 1
ATOM 2081 O O . GLY A 1 280 ? 15.616 19.982 -13.089 1.00 85.81 280 GLY A O 1
ATOM 2082 N N . ASP A 1 281 ? 17.552 21.002 -12.560 1.00 88.88 281 ASP A N 1
ATOM 2083 C CA . ASP A 1 281 ? 18.386 19.841 -12.877 1.00 88.88 281 ASP A CA 1
ATOM 2084 C C . ASP A 1 281 ? 18.096 18.701 -11.903 1.00 88.88 281 ASP A C 1
ATOM 2086 O O . ASP A 1 281 ? 17.905 18.920 -10.707 1.00 88.88 281 ASP A O 1
ATOM 2090 N N . THR A 1 282 ? 18.023 17.471 -12.408 1.00 90.19 282 THR A N 1
ATOM 2091 C CA . THR A 1 282 ? 17.730 16.308 -11.560 1.00 90.19 282 THR A CA 1
ATOM 2092 C C . THR A 1 282 ? 18.988 15.870 -10.825 1.00 90.19 282 THR A C 1
ATOM 2094 O O . THR A 1 282 ? 19.984 15.540 -11.457 1.00 90.19 282 THR A O 1
ATOM 2097 N N . ILE A 1 283 ? 18.921 15.829 -9.496 1.00 92.62 283 ILE A N 1
ATOM 2098 C CA . ILE A 1 283 ? 20.033 15.439 -8.623 1.00 92.62 283 ILE A CA 1
ATOM 2099 C C . ILE A 1 283 ? 19.954 13.944 -8.319 1.00 92.62 283 ILE A C 1
ATOM 2101 O O . ILE A 1 283 ? 20.920 13.209 -8.507 1.00 92.62 283 ILE A O 1
ATOM 2105 N N . VAL A 1 284 ? 18.785 13.471 -7.883 1.00 91.19 284 VAL A N 1
ATOM 2106 C CA . VAL A 1 284 ? 18.537 12.055 -7.586 1.00 91.19 284 VAL A CA 1
ATOM 2107 C C . VAL A 1 284 ? 17.167 11.637 -8.097 1.00 91.19 284 VAL A C 1
ATOM 2109 O O . VAL A 1 284 ? 16.310 12.472 -8.354 1.00 91.19 284 VAL A O 1
ATOM 2112 N N . VAL A 1 285 ? 16.939 10.338 -8.216 1.00 85.81 285 VAL A N 1
ATOM 2113 C CA . VAL A 1 285 ? 15.610 9.753 -8.387 1.00 85.81 285 VAL A CA 1
ATOM 2114 C C . VAL A 1 285 ? 15.340 8.906 -7.155 1.00 85.81 285 VAL A C 1
ATOM 2116 O O . VAL A 1 285 ? 16.182 8.093 -6.764 1.00 85.81 285 VAL A O 1
ATOM 2119 N N . VAL A 1 286 ? 14.185 9.112 -6.535 1.00 86.75 286 VAL A N 1
ATOM 2120 C CA . VAL A 1 286 ? 13.715 8.333 -5.388 1.00 86.75 286 VAL A CA 1
ATOM 2121 C C . VAL A 1 286 ? 12.514 7.491 -5.790 1.00 86.75 286 VAL A C 1
ATOM 2123 O O . VAL A 1 286 ? 11.706 7.907 -6.613 1.00 86.75 286 VAL A O 1
ATOM 2126 N N . GLU A 1 287 ? 12.386 6.310 -5.206 1.00 81.81 287 GLU A N 1
ATOM 2127 C CA . GLU A 1 287 ? 11.193 5.481 -5.297 1.00 81.81 287 GLU A CA 1
ATOM 2128 C C . GLU A 1 287 ? 10.397 5.619 -4.004 1.00 81.81 287 GLU A C 1
ATOM 2130 O O . GLU A 1 287 ? 10.842 5.210 -2.928 1.00 81.81 287 GLU A O 1
ATOM 2135 N N . ALA A 1 288 ? 9.211 6.203 -4.119 1.00 78.19 288 ALA A N 1
ATOM 2136 C CA . ALA A 1 288 ? 8.245 6.326 -3.040 1.00 78.19 288 ALA A CA 1
ATOM 2137 C C . ALA A 1 288 ? 6.885 5.887 -3.568 1.00 78.19 288 ALA A C 1
ATOM 2139 O O . ALA A 1 288 ? 6.522 6.209 -4.698 1.00 78.19 288 ALA A O 1
ATOM 2140 N N . MET A 1 289 ? 6.112 5.155 -2.764 1.00 72.88 289 MET A N 1
ATOM 2141 C CA . MET A 1 289 ? 4.740 4.775 -3.128 1.00 72.88 289 MET A CA 1
ATOM 2142 C C . MET A 1 289 ? 4.628 4.127 -4.528 1.00 72.88 289 MET A C 1
ATOM 2144 O O . MET A 1 289 ? 3.668 4.378 -5.252 1.00 72.88 289 MET A O 1
ATOM 2148 N N . LYS A 1 290 ? 5.595 3.268 -4.899 1.00 66.75 290 LYS A N 1
ATOM 2149 C CA . LYS A 1 290 ? 5.655 2.539 -6.189 1.00 66.75 290 LYS A CA 1
ATOM 2150 C C . LYS A 1 290 ? 5.869 3.432 -7.420 1.00 66.75 290 LYS A C 1
ATOM 2152 O O . LYS A 1 290 ? 5.619 2.997 -8.544 1.00 66.75 290 LYS A O 1
ATOM 2157 N N . MET A 1 291 ? 6.313 4.668 -7.214 1.00 64.06 291 MET A N 1
ATOM 2158 C CA . MET A 1 291 ? 6.589 5.626 -8.274 1.00 64.06 291 MET A CA 1
ATOM 2159 C C . MET A 1 291 ? 8.021 6.132 -8.150 1.00 64.06 291 MET A C 1
ATOM 2161 O O . MET A 1 291 ? 8.453 6.558 -7.079 1.00 64.06 291 MET A O 1
ATOM 2165 N N . GLU A 1 292 ? 8.739 6.123 -9.271 1.00 80.62 292 GLU A N 1
ATOM 2166 C CA . GLU A 1 292 ? 9.987 6.865 -9.394 1.00 80.62 292 GLU A CA 1
ATOM 2167 C C . GLU A 1 292 ? 9.669 8.356 -9.519 1.00 80.62 292 GLU A C 1
ATOM 2169 O O . GLU A 1 292 ? 8.880 8.779 -10.372 1.00 80.62 292 GLU A O 1
ATOM 2174 N N . GLN A 1 293 ? 10.291 9.153 -8.660 1.00 80.62 293 GLN A N 1
ATOM 2175 C CA . GLN A 1 293 ? 10.158 10.595 -8.634 1.00 80.62 293 GLN A CA 1
ATOM 2176 C C . GLN A 1 293 ? 11.547 11.243 -8.733 1.00 80.62 293 GLN A C 1
ATOM 2178 O O . GLN A 1 293 ? 12.413 10.972 -7.896 1.00 80.62 293 GLN A O 1
ATOM 2183 N N . PRO A 1 294 ? 11.791 12.101 -9.739 1.00 87.19 294 PRO A N 1
ATOM 2184 C CA . PRO A 1 294 ? 13.026 12.864 -9.822 1.00 87.19 294 PRO A CA 1
ATOM 2185 C C . PRO A 1 294 ? 13.039 13.980 -8.772 1.00 87.19 294 PRO A C 1
ATOM 2187 O O . PRO A 1 294 ? 12.128 14.797 -8.700 1.00 87.19 294 PRO A O 1
ATOM 2190 N N . LEU A 1 295 ? 14.109 14.059 -7.990 1.00 88.50 295 LEU A N 1
ATOM 2191 C CA . LEU A 1 295 ? 14.386 15.174 -7.097 1.00 88.50 295 LEU A CA 1
ATOM 2192 C C . LEU A 1 295 ? 15.341 16.153 -7.767 1.00 88.50 295 LEU A C 1
ATOM 2194 O O . LEU A 1 295 ? 16.486 15.826 -8.077 1.00 88.50 295 LEU A O 1
ATOM 2198 N N . THR A 1 296 ? 14.844 17.362 -8.000 1.00 92.00 296 THR A N 1
ATOM 2199 C CA . THR A 1 296 ? 15.536 18.395 -8.775 1.00 92.00 296 THR A CA 1
ATOM 2200 C C . THR A 1 296 ? 16.073 19.522 -7.900 1.00 92.00 296 THR A C 1
ATOM 2202 O O . THR A 1 296 ? 15.400 19.908 -6.941 1.00 92.00 296 THR A O 1
ATOM 2205 N N . ALA A 1 297 ? 17.186 20.130 -8.304 1.00 89.88 297 ALA A N 1
ATOM 2206 C CA . ALA A 1 297 ? 17.756 21.329 -7.701 1.00 89.88 297 ALA A CA 1
ATOM 2207 C C . ALA A 1 297 ? 16.716 22.458 -7.583 1.00 89.88 297 ALA A C 1
ATOM 2209 O O . ALA A 1 297 ? 16.037 22.805 -8.557 1.00 89.88 297 ALA A O 1
ATOM 2210 N N . HIS A 1 298 ? 16.570 23.042 -6.390 1.00 87.62 298 HIS A N 1
ATOM 2211 C CA . HIS A 1 298 ? 15.619 24.133 -6.140 1.00 87.62 298 HIS A CA 1
ATOM 2212 C C . HIS A 1 298 ? 16.157 25.509 -6.539 1.00 87.62 298 HIS A C 1
ATOM 2214 O O . HIS A 1 298 ? 15.360 26.398 -6.831 1.00 87.62 298 HIS A O 1
ATOM 2220 N N . LYS A 1 299 ? 17.480 25.666 -6.596 1.00 88.88 299 LYS A N 1
ATOM 2221 C CA . LYS A 1 299 ? 18.189 26.877 -7.023 1.00 88.88 299 LYS A CA 1
ATOM 2222 C C . LYS A 1 299 ? 19.458 26.493 -7.800 1.00 88.88 299 LYS A C 1
ATOM 2224 O O . LYS A 1 299 ? 19.892 25.346 -7.671 1.00 88.88 299 LYS A O 1
ATOM 2229 N N . PRO A 1 300 ? 20.038 27.397 -8.612 1.00 92.94 300 PRO A N 1
ATOM 2230 C CA . PRO A 1 300 ? 21.375 27.169 -9.137 1.00 92.94 300 PRO A CA 1
ATOM 2231 C C . PRO A 1 300 ? 22.408 27.222 -8.003 1.00 92.94 300 PRO A C 1
ATOM 2233 O O . PRO A 1 300 ? 22.202 27.933 -7.018 1.00 92.94 300 PRO A O 1
ATOM 2236 N N . GLY A 1 301 ? 23.507 26.494 -8.153 1.00 94.25 301 GLY A N 1
ATOM 2237 C CA . GLY A 1 301 ? 24.611 26.503 -7.195 1.00 94.25 301 GLY A CA 1
ATOM 2238 C C . GLY A 1 301 ? 25.470 25.254 -7.308 1.00 94.25 301 GLY 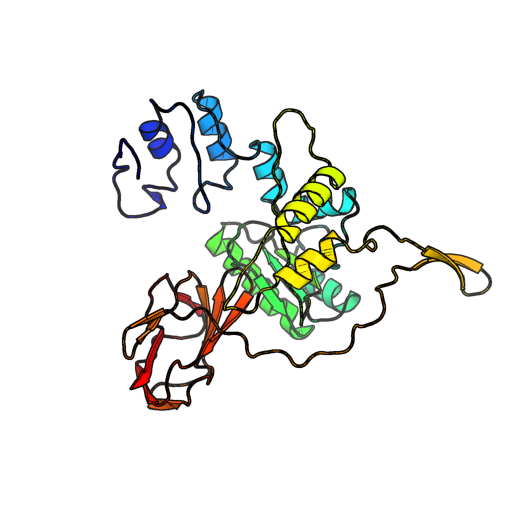A C 1
ATOM 2239 O O . GLY A 1 301 ? 25.327 24.471 -8.248 1.00 94.25 301 GLY A O 1
ATOM 2240 N N . THR A 1 302 ? 26.360 25.067 -6.346 1.00 96.19 302 THR A N 1
ATOM 2241 C CA . THR A 1 302 ? 27.230 23.894 -6.260 1.00 96.19 302 THR A CA 1
ATOM 2242 C C . THR A 1 302 ? 26.721 22.949 -5.185 1.00 96.19 302 THR A C 1
ATOM 2244 O O . THR A 1 302 ? 26.371 23.379 -4.085 1.00 96.19 302 THR A O 1
ATOM 2247 N N . ILE A 1 303 ? 26.670 21.653 -5.492 1.00 95.62 303 ILE A N 1
ATOM 2248 C CA . ILE A 1 303 ? 26.314 20.633 -4.507 1.00 95.62 303 ILE A CA 1
ATOM 2249 C C . ILE A 1 303 ? 27.476 20.493 -3.523 1.00 95.62 303 ILE A C 1
ATOM 2251 O O . ILE A 1 303 ? 28.510 19.949 -3.885 1.00 95.62 303 ILE A O 1
ATOM 2255 N N . SER A 1 304 ? 27.332 20.975 -2.290 1.00 92.81 304 SER A N 1
ATOM 2256 C CA . SER A 1 304 ? 28.420 20.938 -1.296 1.00 92.81 304 SER A CA 1
ATOM 2257 C C . SER A 1 304 ? 28.355 19.758 -0.330 1.00 92.81 304 SER A C 1
ATOM 2259 O O . SER A 1 304 ? 29.324 19.491 0.369 1.00 92.81 304 SER A O 1
ATOM 2261 N N . ALA A 1 305 ? 27.223 19.055 -0.285 1.00 90.81 305 ALA A N 1
ATOM 2262 C CA . ALA A 1 305 ? 27.069 17.808 0.455 1.00 90.81 305 ALA A CA 1
ATOM 2263 C C . ALA A 1 305 ? 25.991 16.960 -0.215 1.00 90.81 305 ALA A C 1
ATOM 2265 O O . ALA A 1 305 ? 24.845 17.415 -0.302 1.00 90.81 305 ALA A O 1
ATOM 2266 N N . LEU A 1 306 ? 26.323 15.747 -0.665 1.00 92.81 306 LEU A N 1
ATOM 2267 C CA . LEU A 1 306 ? 25.362 14.815 -1.259 1.00 92.81 306 LEU A CA 1
ATOM 2268 C C . LEU A 1 306 ? 25.157 13.584 -0.373 1.00 92.81 306 LEU A C 1
ATOM 2270 O O . LEU A 1 306 ? 25.901 12.608 -0.408 1.00 92.81 306 LEU A O 1
ATOM 2274 N N . ASN A 1 307 ? 24.054 13.580 0.367 1.00 89.69 307 ASN A N 1
ATOM 2275 C CA . ASN A 1 307 ? 23.651 12.454 1.197 1.00 89.69 307 ASN A CA 1
ATOM 2276 C C . ASN A 1 307 ? 22.768 11.495 0.385 1.00 89.69 307 ASN A C 1
ATOM 2278 O O . ASN A 1 307 ? 21.611 11.251 0.723 1.00 89.69 307 ASN A O 1
ATOM 2282 N N . ALA A 1 308 ? 23.265 10.945 -0.716 1.00 88.81 3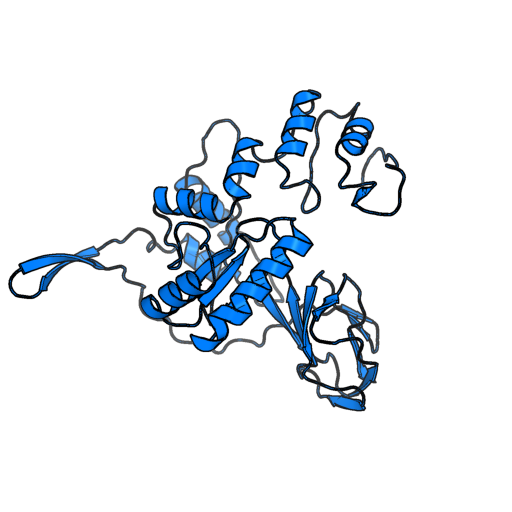08 ALA A N 1
ATOM 2283 C CA . ALA A 1 308 ? 22.485 10.009 -1.520 1.00 88.81 308 ALA A CA 1
ATOM 2284 C C . ALA A 1 308 ? 23.373 8.975 -2.207 1.00 88.81 308 ALA A C 1
ATOM 2286 O O . ALA A 1 308 ? 24.377 9.309 -2.818 1.00 88.81 308 ALA A O 1
ATOM 2287 N N . HIS A 1 309 ? 22.963 7.712 -2.135 1.00 86.81 309 HIS A N 1
ATOM 2288 C CA . HIS A 1 309 ? 23.519 6.618 -2.926 1.00 86.81 309 HIS A CA 1
ATOM 2289 C C . HIS A 1 309 ? 22.388 5.648 -3.285 1.00 86.81 309 HIS A C 1
ATOM 2291 O O . HIS A 1 309 ? 21.435 5.534 -2.507 1.00 86.81 309 HIS A O 1
ATOM 2297 N N . PRO A 1 310 ? 22.446 4.959 -4.440 1.00 86.00 310 PRO A N 1
ATOM 2298 C CA . PRO A 1 310 ? 21.440 3.963 -4.797 1.00 86.00 310 PRO A CA 1
ATOM 2299 C C . PRO A 1 310 ? 21.245 2.926 -3.681 1.00 86.00 310 PRO A C 1
ATOM 2301 O O . PRO A 1 310 ? 22.212 2.427 -3.111 1.00 86.00 310 PRO A O 1
ATOM 2304 N N . GLY A 1 311 ? 19.991 2.624 -3.349 1.00 73.56 311 GLY A N 1
ATOM 2305 C CA . GLY A 1 311 ? 19.600 1.739 -2.250 1.00 73.56 311 GLY A CA 1
ATOM 2306 C C . GLY A 1 311 ? 19.439 2.426 -0.890 1.00 73.56 311 GLY A C 1
ATOM 2307 O O . GLY A 1 311 ? 18.897 1.804 0.022 1.00 73.56 311 GLY A O 1
ATOM 2308 N N . ARG A 1 312 ? 19.842 3.697 -0.731 1.00 83.88 312 ARG A N 1
ATOM 2309 C CA . ARG A 1 312 ? 19.719 4.415 0.549 1.00 83.88 312 ARG A CA 1
ATOM 2310 C C . ARG A 1 312 ? 18.244 4.628 0.920 1.00 83.88 312 ARG A C 1
ATOM 2312 O O . ARG A 1 312 ? 17.534 5.290 0.156 1.00 83.88 312 ARG A O 1
ATOM 2319 N N . PRO A 1 313 ? 17.784 4.168 2.096 1.00 77.81 313 PRO A N 1
ATOM 2320 C CA . PRO A 1 313 ? 16.482 4.552 2.625 1.00 77.81 313 PRO A CA 1
ATOM 2321 C C . PRO A 1 313 ? 16.463 6.043 2.980 1.00 77.81 313 PRO A C 1
ATOM 2323 O O . PRO A 1 313 ? 17.426 6.583 3.522 1.00 77.81 313 PRO A O 1
ATOM 2326 N N . VAL A 1 314 ? 15.347 6.701 2.704 1.00 84.88 314 VAL A N 1
ATOM 2327 C CA . VAL A 1 314 ? 15.096 8.116 2.980 1.00 84.88 314 VAL A CA 1
ATOM 2328 C C . VAL A 1 314 ? 13.857 8.194 3.860 1.00 84.88 314 VAL A C 1
ATOM 2330 O O . VAL A 1 314 ? 12.812 7.641 3.519 1.00 84.88 314 VAL A O 1
ATOM 2333 N N . THR A 1 315 ? 13.969 8.863 5.001 1.00 83.38 315 THR A N 1
ATOM 2334 C CA . THR A 1 315 ? 12.835 9.150 5.889 1.00 83.38 315 THR A CA 1
ATOM 2335 C C . THR A 1 315 ? 12.339 10.582 5.671 1.00 83.38 315 THR A C 1
ATOM 2337 O O . THR A 1 315 ? 13.124 11.426 5.223 1.00 83.38 315 THR A O 1
ATOM 2340 N N . PRO A 1 316 ? 11.079 10.900 6.015 1.00 82.00 316 PRO A N 1
ATOM 2341 C CA . PRO A 1 316 ? 10.566 12.267 5.943 1.00 82.00 316 PRO A CA 1
ATOM 2342 C C . PRO A 1 316 ? 11.500 13.282 6.616 1.00 82.00 316 PRO A C 1
ATOM 2344 O O . PRO A 1 316 ? 11.956 13.062 7.737 1.00 82.00 316 PRO A O 1
ATOM 2347 N N . GLY A 1 317 ? 11.805 14.378 5.919 1.00 77.94 317 GLY A N 1
ATOM 2348 C CA . GLY A 1 317 ? 12.691 15.442 6.404 1.00 77.94 317 GLY A CA 1
ATOM 2349 C C . GLY A 1 317 ? 14.186 15.178 6.202 1.00 77.94 317 GLY A C 1
ATOM 2350 O O . GLY A 1 317 ? 15.004 16.013 6.580 1.00 77.94 317 GLY A O 1
ATOM 2351 N N . THR A 1 318 ? 14.569 14.055 5.583 1.00 85.06 318 THR A N 1
ATOM 2352 C CA . THR A 1 318 ? 15.978 13.774 5.270 1.00 85.06 318 THR A CA 1
ATOM 2353 C C . THR A 1 318 ? 16.529 14.820 4.306 1.00 85.06 318 THR A C 1
ATOM 2355 O O . THR A 1 318 ? 15.963 15.050 3.234 1.00 85.06 318 THR A O 1
ATOM 2358 N N . GLN A 1 319 ? 17.680 15.396 4.657 1.00 92.00 319 GLN A N 1
ATOM 2359 C CA . GLN A 1 319 ? 18.473 16.212 3.746 1.00 92.00 319 GLN A CA 1
ATOM 2360 C C . GLN A 1 319 ? 19.121 15.329 2.683 1.00 92.00 319 GLN A C 1
ATOM 2362 O O . GLN A 1 319 ? 19.954 14.476 2.999 1.00 92.00 319 GLN A O 1
ATOM 2367 N N . ILE A 1 320 ? 18.749 15.566 1.427 1.00 93.19 320 ILE A N 1
ATOM 2368 C CA . ILE A 1 320 ? 19.309 14.885 0.260 1.00 93.19 320 ILE A CA 1
ATOM 2369 C C . ILE A 1 320 ? 20.611 15.555 -0.152 1.00 93.19 320 ILE A C 1
ATOM 2371 O O . ILE A 1 320 ? 21.624 14.877 -0.303 1.00 93.19 320 ILE A O 1
ATOM 2375 N N . CYS A 1 321 ? 20.606 16.881 -0.281 1.00 92.94 321 CYS A N 1
ATOM 2376 C CA . CYS A 1 321 ? 21.819 17.633 -0.562 1.00 92.94 321 CYS A CA 1
ATOM 2377 C C . CYS A 1 321 ? 21.754 19.085 -0.080 1.00 92.94 321 CYS A C 1
ATOM 2379 O O . CYS A 1 321 ? 20.672 19.606 0.204 1.00 92.94 321 CYS A O 1
ATOM 2381 N N . LEU A 1 322 ? 22.918 19.730 -0.026 1.00 94.50 322 LEU A N 1
ATOM 2382 C CA . LEU A 1 322 ? 23.063 21.182 0.080 1.00 94.50 322 LEU A CA 1
ATOM 2383 C C . LEU A 1 322 ? 23.433 21.755 -1.285 1.00 94.50 322 LEU A C 1
ATOM 2385 O O . LEU A 1 322 ? 24.302 21.207 -1.957 1.00 94.50 322 LEU A O 1
ATOM 2389 N N . ILE A 1 323 ? 22.784 22.848 -1.676 1.00 93.62 323 ILE A N 1
ATOM 2390 C CA . ILE A 1 323 ? 23.117 23.611 -2.882 1.00 93.62 323 ILE A CA 1
ATOM 2391 C C . ILE A 1 323 ? 23.551 24.995 -2.420 1.00 93.62 323 ILE A C 1
ATOM 2393 O O . ILE A 1 323 ? 22.755 25.683 -1.785 1.00 93.62 323 ILE A O 1
ATOM 2397 N N . GLN A 1 324 ? 24.782 25.404 -2.711 1.00 91.50 324 GLN A N 1
ATOM 2398 C CA . GLN A 1 324 ? 25.340 26.694 -2.289 1.00 91.50 324 GLN A CA 1
ATOM 2399 C C . GLN A 1 324 ? 25.628 27.590 -3.484 1.00 91.50 324 GLN A C 1
ATOM 2401 O O . GLN A 1 324 ? 26.244 27.103 -4.460 1.00 91.50 324 GLN A O 1
#

Solvent-accessible surface area (backbone atoms only — not comparable to full-atom values): 19137 Å² total; per-residue (Å²): 136,76,96,73,86,79,86,68,62,76,90,49,54,71,57,30,71,60,28,58,70,53,51,52,61,72,43,66,89,48,75,57,49,71,57,79,72,61,82,50,46,72,34,30,67,51,45,44,54,40,43,76,72,72,29,42,61,58,67,78,57,37,69,56,33,52,48,56,52,31,51,48,54,34,48,50,54,39,48,77,73,67,50,92,69,76,61,54,58,82,50,63,46,97,46,40,67,57,49,35,51,50,33,68,75,71,43,56,35,30,30,36,33,33,36,56,77,65,83,52,64,19,59,30,75,18,75,42,71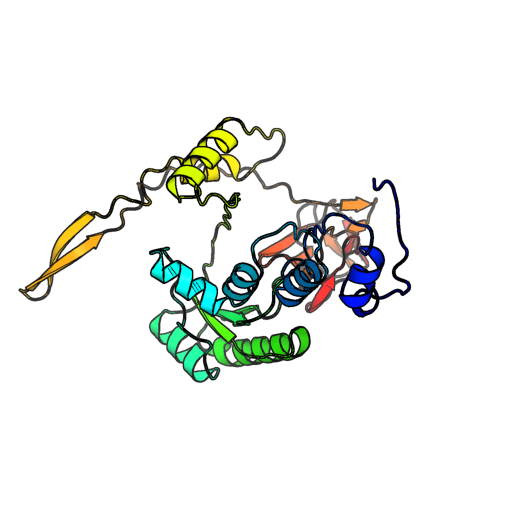,84,42,30,45,65,38,39,56,52,20,25,55,44,16,31,75,74,63,77,47,44,52,29,26,41,29,58,46,70,94,80,72,79,92,80,84,78,94,82,82,76,71,95,82,72,84,64,47,73,64,56,50,43,54,51,48,42,54,53,52,70,74,58,83,76,81,100,60,94,69,66,58,70,58,52,47,46,62,57,69,45,72,77,86,69,63,74,44,76,42,78,44,73,58,96,91,39,82,42,80,40,74,43,79,73,75,76,80,84,73,81,85,69,88,77,77,84,81,86,72,97,73,49,68,62,87,47,32,42,31,39,77,52,62,32,30,29,67,40,69,68,58,57,67,69,38,76,44,50,57,63,41,58,36,35,28,32,39,36,80,74,39,84,42,75,45,49,35,87,52,60,29,29,24,78,41,62,63,72,48,64,73,38,77,38,48,58,68,37,62,39,31,31,44,87

Mean predicted aligned error: 14.95 Å

Secondary structure (DSSP, 8-state):
--S-------SSGGGTTT-HHHHHHHTTT-SEE---SSTTTT-HHHHHHHHHTTPEE-SS-HHHHHHHHSHHHHHHHHHHTT----SB-SS-BSSHHHHHHHHHHH-S-EEEEESS--TTTTEEEESSTTTHHHHHHHHHHHHHHHHS---EEEEEPPSS-----------TT----HHHHHHHHHHHHHH----SS--SHHHHHHHHH-STTS-EEEEEEEETTEEEEEEEE--------PPPPPPPP--EEETTEEEE-S-EEEEEE-S-TT-EE-TT-EEEEEEETTEEEEEE-SSSEEEEEE---TT-EE-TTEEEEEE-

Radius of gyration: 23.75 Å; Cα contacts (8 Å, |Δi|>4): 507; chains: 1; bounding box: 58×48×72 Å

Organism: NCBI:txid2303421